Protein AF-B2A788-F1 (afdb_monomer)

InterPro domains:
  IPR018392 LysM domain [PF01476] (15-59)
  IPR018392 LysM domain [PS51782] (13-58)
  IPR018392 LysM domain [SM00257] (14-59)
  IPR018392 LysM domain [cd00118] (15-58)
  IPR036779 LysM domain superfamily [G3DSA:3.10.350.10] (5-67)
  IPR036779 LysM domain superfamily [SSF54106] (14-59)

pLDDT: mean 85.01, std 13.35, range [47.38, 97.62]

Mean predicted aligned error: 11.86 Å

Foldseek 3Di:
DAQEDPDWPPQWDKDFDAPPDFLVVVCVVQVHDSVVQCVRPVSDVDNRDHDGGHIGGHHHCVPDQKEKEKEAEAFDPDPLRDWDKKWKFKAFADDPPDDDPRTFFDIDIDDPRMDIDIPPVRGDPVDDDQAQDAQGMKMWMFHDDDPIPPGDTDIDGGGHHHGPYYHYHYHYDDDDDDDDPPPPDD

Radius of gyration: 25.72 Å; Cα contacts (8 Å, |Δi|>4): 340; chains: 1; bounding box: 48×33×102 Å

Sequence (186 aa):
MSRKPYRCPRNSLRYTVQETDTIYDIAKHYDISLHELKKANRHIEDLEVICPGDVLCIPREIEPRRAKVIIALNIGTNKFGYTGKWEAALYKGAIPAEE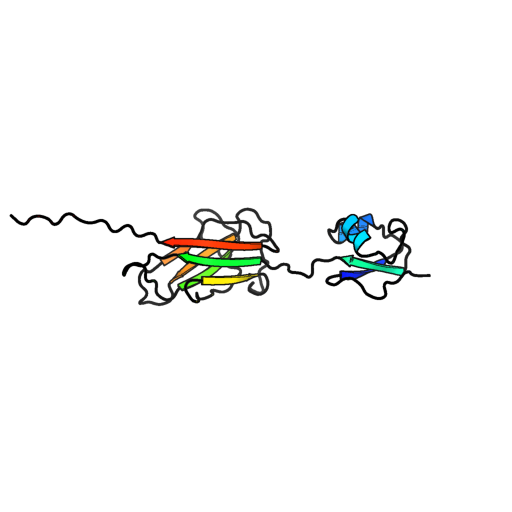TEGRFTEWKQADKNIVTFELPEEVRKSFEVPFSIPEDTYVRIRTLGNDVFPVFDLVTEPFTLVRNKKIIVPINFISKATILPLANKN

Solvent-accessible surface area (backbone atoms only — not comparable to full-atom values): 11141 Å² total; per-residue (Å²): 133,64,53,67,63,95,70,64,61,86,48,45,46,83,44,67,40,48,92,84,66,45,64,63,58,52,25,59,74,66,75,44,55,67,68,59,40,54,70,50,32,71,85,44,93,55,64,89,68,74,54,61,58,20,44,43,31,40,66,40,83,72,66,51,83,26,28,38,41,35,39,37,60,47,54,47,95,52,97,82,35,55,68,53,56,34,31,37,32,42,29,41,70,54,46,95,97,57,92,65,89,35,61,35,32,63,78,38,67,46,57,95,52,30,34,77,45,55,37,60,81,53,43,38,93,94,49,77,81,68,64,74,36,79,43,24,32,30,43,41,38,31,53,56,70,93,88,39,54,71,76,53,78,49,71,53,74,53,38,58,41,48,68,76,34,79,45,76,50,78,42,78,54,82,82,78,84,80,83,73,78,80,78,78,83,126

Organism: Natranaerobius thermophilus (strain ATCC BAA-1301 / DSM 18059 / JW/NM-WN-LF) (NCBI:txid457570)

Structure (mmCIF, N/CA/C/O backbone):
data_AF-B2A788-F1
#
_entry.id   AF-B2A788-F1
#
loop_
_atom_site.group_PDB
_atom_site.id
_atom_site.type_symbol
_atom_site.label_atom_id
_atom_site.label_alt_id
_atom_site.label_comp_id
_atom_site.label_asym_id
_atom_site.label_entity_id
_atom_site.label_seq_id
_atom_site.pdbx_PDB_ins_code
_atom_site.Cartn_x
_atom_site.Cartn_y
_atom_site.Cartn_z
_atom_site.occupancy
_atom_site.B_iso_or_equiv
_atom_site.auth_seq_id
_atom_site.auth_comp_id
_atom_site.auth_asym_id
_atom_site.auth_atom_id
_atom_site.pdbx_PDB_model_num
ATOM 1 N N . MET A 1 1 ? 17.044 -5.644 -40.559 1.00 64.75 1 MET A N 1
ATOM 2 C CA . MET A 1 1 ? 15.815 -6.353 -40.123 1.00 64.75 1 MET A CA 1
ATOM 3 C C . MET A 1 1 ? 15.566 -5.994 -38.669 1.00 64.75 1 MET A C 1
ATOM 5 O O . MET A 1 1 ? 16.531 -5.992 -37.921 1.00 64.75 1 MET A O 1
ATOM 9 N N . SER A 1 2 ? 14.332 -5.667 -38.274 1.00 79.31 2 SER A N 1
ATOM 10 C CA . SER A 1 2 ? 14.023 -5.364 -36.868 1.00 79.31 2 SER A CA 1
ATOM 11 C C . SER A 1 2 ? 13.997 -6.637 -36.024 1.00 79.31 2 SER A C 1
ATOM 13 O O . SER A 1 2 ? 13.353 -7.623 -36.391 1.00 79.31 2 SER A O 1
ATOM 15 N N . ARG A 1 3 ? 14.686 -6.613 -34.882 1.00 93.06 3 ARG A N 1
ATOM 16 C CA . ARG A 1 3 ? 14.722 -7.713 -33.916 1.00 93.06 3 ARG A CA 1
ATOM 17 C C . ARG A 1 3 ? 13.491 -7.606 -33.025 1.00 93.06 3 ARG A C 1
ATOM 19 O O . ARG A 1 3 ? 13.285 -6.602 -32.344 1.00 93.06 3 ARG A O 1
ATOM 26 N N . LYS A 1 4 ? 12.635 -8.631 -33.051 1.00 94.25 4 LYS A N 1
ATOM 27 C CA . LYS A 1 4 ? 11.369 -8.645 -32.305 1.00 94.25 4 LYS A CA 1
ATOM 28 C C . LYS A 1 4 ? 11.258 -9.901 -31.435 1.00 94.25 4 LYS A C 1
ATOM 30 O O . LYS A 1 4 ? 11.440 -11.002 -31.950 1.00 94.25 4 LYS A O 1
ATOM 35 N N . PRO A 1 5 ? 10.918 -9.770 -30.141 1.00 92.00 5 PRO A N 1
ATOM 36 C CA . PRO A 1 5 ? 10.751 -10.908 -29.254 1.00 92.00 5 PRO A CA 1
ATOM 37 C C . PRO A 1 5 ? 9.440 -11.624 -29.566 1.00 92.00 5 PRO A C 1
ATOM 39 O O . PRO A 1 5 ? 8.387 -10.988 -29.675 1.00 92.00 5 PRO A O 1
ATOM 42 N N . TYR A 1 6 ? 9.471 -12.957 -29.616 1.00 89.44 6 TYR A N 1
ATOM 43 C CA . TYR A 1 6 ? 8.255 -13.765 -29.756 1.00 89.44 6 TYR A CA 1
ATOM 44 C C . TYR A 1 6 ? 7.261 -13.472 -28.619 1.00 89.44 6 TYR A C 1
ATOM 46 O O . TYR A 1 6 ? 6.084 -13.197 -28.859 1.00 89.44 6 TYR A O 1
ATOM 54 N N . ARG A 1 7 ? 7.751 -13.431 -27.374 1.00 91.62 7 ARG A N 1
ATOM 55 C CA . ARG A 1 7 ? 6.999 -13.029 -26.176 1.00 91.62 7 ARG A CA 1
ATOM 56 C C . ARG A 1 7 ? 7.905 -12.249 -25.235 1.00 91.62 7 ARG A C 1
ATOM 58 O O . ARG A 1 7 ? 9.079 -12.580 -25.113 1.00 91.62 7 ARG A O 1
ATOM 65 N N . CYS A 1 8 ? 7.344 -11.243 -24.571 1.00 92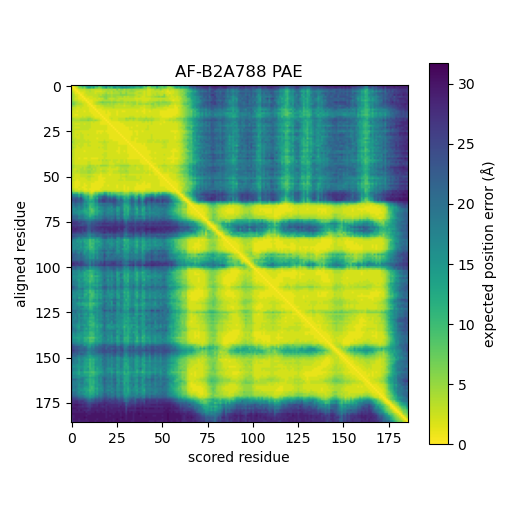.00 8 CYS A N 1
ATOM 66 C CA . CYS A 1 8 ? 8.032 -10.576 -23.472 1.00 92.00 8 CYS A CA 1
ATOM 67 C C . CYS A 1 8 ? 7.799 -11.319 -22.152 1.00 92.00 8 CYS A C 1
ATOM 69 O O . CYS A 1 8 ? 6.781 -12.013 -22.025 1.00 92.00 8 CYS A O 1
ATOM 71 N N . PRO A 1 9 ? 8.707 -11.171 -21.170 1.00 89.75 9 PRO A N 1
ATOM 72 C CA . PRO A 1 9 ? 8.451 -11.597 -19.801 1.00 89.75 9 PRO A CA 1
ATOM 73 C C . PRO A 1 9 ? 7.117 -11.049 -19.276 1.00 89.75 9 PRO A C 1
ATOM 75 O O . PRO A 1 9 ? 6.607 -10.031 -19.757 1.00 89.75 9 PRO A O 1
ATOM 78 N N . ARG A 1 10 ? 6.537 -11.726 -18.275 1.00 82.88 10 ARG A N 1
ATOM 79 C CA . ARG A 1 10 ? 5.378 -11.176 -17.557 1.00 82.88 10 ARG A CA 1
ATOM 80 C C . ARG A 1 10 ? 5.751 -9.804 -17.005 1.00 82.88 10 ARG A C 1
ATOM 82 O O . ARG A 1 10 ? 6.888 -9.600 -16.592 1.00 82.88 10 ARG A O 1
ATOM 89 N N . ASN A 1 11 ? 4.785 -8.892 -16.990 1.00 82.12 11 ASN A N 1
ATOM 90 C CA . ASN A 1 11 ? 4.989 -7.534 -16.494 1.00 82.12 11 ASN A CA 1
ATOM 91 C C . ASN A 1 11 ? 6.063 -6.784 -17.297 1.00 82.12 11 ASN A C 1
ATOM 93 O O . ASN A 1 11 ? 7.060 -6.294 -16.786 1.00 82.12 11 ASN A O 1
ATOM 97 N N . SER A 1 12 ? 5.891 -6.736 -18.614 1.00 89.75 12 SER A N 1
ATOM 98 C CA . SER A 1 12 ? 6.753 -5.950 -19.494 1.00 89.75 12 SER A CA 1
ATOM 99 C C . SER A 1 12 ? 5.917 -5.188 -20.510 1.00 89.75 12 SER A C 1
ATOM 101 O O . SER A 1 12 ? 4.885 -5.676 -20.975 1.00 89.75 12 SER A O 1
ATOM 103 N N . LEU A 1 13 ? 6.364 -3.983 -20.846 1.00 90.94 13 LEU A N 1
ATOM 104 C CA . LEU A 1 13 ? 5.846 -3.196 -21.957 1.00 90.94 13 LEU A CA 1
ATOM 105 C C . LEU A 1 13 ? 6.681 -3.497 -23.205 1.00 90.94 13 LEU A C 1
ATOM 107 O O . LEU A 1 13 ? 7.893 -3.676 -23.116 1.00 90.94 13 LEU A O 1
ATOM 111 N N . ARG A 1 14 ? 6.042 -3.536 -24.375 1.00 94.50 14 ARG A N 1
ATOM 112 C CA . ARG A 1 14 ? 6.760 -3.532 -25.651 1.00 94.50 14 ARG A CA 1
ATOM 113 C C . ARG A 1 14 ? 7.043 -2.096 -26.062 1.00 94.50 14 ARG A C 1
ATOM 115 O O . ARG A 1 14 ? 6.105 -1.326 -26.241 1.00 94.50 14 ARG A O 1
ATOM 122 N N . TYR A 1 15 ? 8.313 -1.773 -26.238 1.00 95.19 15 TYR A N 1
ATOM 123 C CA . TYR A 1 15 ? 8.768 -0.481 -26.726 1.00 95.19 15 TYR A CA 1
ATOM 124 C C . TYR A 1 15 ? 9.443 -0.659 -28.083 1.00 95.19 15 TYR A C 1
ATOM 126 O O . TYR A 1 15 ? 10.231 -1.586 -28.250 1.00 95.19 15 TYR A O 1
ATOM 134 N N . THR A 1 16 ? 9.108 0.192 -29.052 1.00 96.50 16 THR A N 1
ATOM 135 C CA . THR A 1 16 ? 9.760 0.176 -30.368 1.00 96.50 16 THR A CA 1
ATOM 136 C C . THR A 1 16 ? 10.793 1.287 -30.400 1.00 96.50 16 THR A C 1
ATOM 138 O O . THR A 1 16 ? 10.429 2.445 -30.224 1.00 96.50 16 THR A O 1
ATOM 141 N N . VAL A 1 17 ? 12.051 0.915 -30.618 1.00 96.12 17 VAL A N 1
ATOM 142 C CA . VAL A 1 17 ? 13.198 1.829 -30.643 1.00 96.12 17 VAL A CA 1
ATOM 143 C C . VAL A 1 17 ? 13.035 2.853 -31.768 1.00 96.12 17 VAL A C 1
ATOM 145 O O . VAL A 1 17 ? 12.707 2.485 -32.900 1.00 96.12 17 VAL A O 1
ATOM 148 N N . GLN A 1 18 ? 13.268 4.123 -31.452 1.00 95.75 18 GLN A N 1
ATOM 149 C CA . GLN A 1 18 ? 13.245 5.263 -32.368 1.00 95.75 18 GLN A CA 1
ATOM 150 C C . GLN A 1 18 ? 14.664 5.694 -32.775 1.00 95.75 18 GLN A C 1
ATOM 152 O O . GLN A 1 18 ? 15.653 5.221 -32.224 1.00 95.75 18 GLN A O 1
ATOM 157 N N . GLU A 1 19 ? 14.773 6.589 -33.763 1.00 92.69 19 GLU A N 1
ATOM 158 C CA . GLU A 1 19 ? 16.049 7.000 -34.384 1.00 92.69 19 GLU A CA 1
ATOM 159 C C . GLU A 1 19 ? 17.064 7.637 -33.427 1.00 92.69 19 GLU A C 1
ATOM 161 O O . GLU A 1 19 ? 18.263 7.580 -33.687 1.00 92.69 19 GLU A O 1
ATOM 166 N N . THR A 1 20 ? 16.609 8.199 -32.310 1.00 92.44 20 THR A N 1
ATOM 167 C CA . THR A 1 20 ? 17.456 8.906 -31.338 1.00 92.44 20 THR A CA 1
ATOM 168 C C . THR A 1 20 ? 17.573 8.187 -30.001 1.00 92.44 20 THR A C 1
ATOM 170 O O . THR A 1 20 ? 18.138 8.734 -29.058 1.00 92.44 20 THR A O 1
ATOM 173 N N . ASP A 1 21 ? 17.002 6.992 -29.887 1.00 94.25 21 ASP A N 1
ATOM 174 C CA . ASP A 1 21 ? 16.988 6.278 -28.623 1.00 94.25 21 ASP A CA 1
ATOM 175 C C . ASP A 1 21 ? 18.351 5.668 -28.313 1.00 94.25 21 ASP A C 1
ATOM 177 O O . ASP A 1 21 ? 18.961 4.991 -29.142 1.00 94.25 21 ASP A O 1
ATOM 181 N N . THR A 1 22 ? 18.777 5.812 -27.062 1.00 94.31 22 THR A N 1
ATOM 182 C CA . THR A 1 22 ? 19.850 5.000 -26.493 1.00 94.31 22 THR A CA 1
ATOM 183 C C . THR A 1 22 ? 19.280 4.056 -25.445 1.00 94.31 22 THR A C 1
ATOM 185 O O . THR A 1 22 ? 18.258 4.329 -24.809 1.00 94.31 22 THR A O 1
ATOM 188 N N . ILE A 1 23 ? 19.962 2.934 -25.211 1.00 92.88 23 ILE A N 1
ATOM 189 C CA . ILE A 1 23 ? 19.538 1.995 -24.169 1.00 92.88 23 ILE A CA 1
ATOM 190 C C . ILE A 1 23 ? 19.563 2.636 -22.773 1.00 92.88 23 ILE A C 1
ATOM 192 O O . ILE A 1 23 ? 18.758 2.282 -21.912 1.00 92.88 23 ILE A O 1
ATOM 196 N N . TYR A 1 24 ? 20.458 3.607 -22.567 1.00 93.44 24 TYR A N 1
ATOM 197 C CA . TYR A 1 24 ? 20.575 4.365 -21.328 1.00 93.44 24 TYR A CA 1
ATOM 198 C C . TYR A 1 24 ? 19.383 5.303 -21.126 1.00 93.44 24 TYR A C 1
ATOM 200 O O . TYR A 1 24 ? 18.788 5.302 -20.049 1.00 93.44 24 TYR A O 1
ATOM 208 N N . ASP A 1 25 ? 18.990 6.048 -22.161 1.00 93.50 25 ASP A N 1
ATOM 209 C CA . ASP A 1 25 ? 17.857 6.973 -22.081 1.00 93.50 25 ASP A CA 1
ATOM 210 C C . ASP A 1 25 ? 16.541 6.225 -21.889 1.00 93.50 25 ASP A C 1
ATOM 212 O O . ASP A 1 25 ? 15.720 6.631 -21.070 1.00 93.50 25 ASP A O 1
ATOM 216 N N . ILE A 1 26 ? 16.375 5.080 -22.557 1.00 93.06 26 ILE A N 1
ATOM 217 C CA . ILE A 1 26 ? 15.231 4.189 -22.345 1.00 93.06 26 ILE A CA 1
ATOM 218 C C . ILE A 1 26 ? 15.218 3.682 -20.897 1.00 93.06 26 ILE A C 1
ATOM 220 O O . ILE A 1 26 ? 14.204 3.804 -20.213 1.00 93.06 26 ILE A O 1
ATOM 224 N N . ALA A 1 27 ? 16.331 3.133 -20.401 1.00 90.94 27 ALA A N 1
ATOM 225 C CA . ALA A 1 27 ? 16.405 2.615 -19.035 1.00 90.94 27 ALA A CA 1
ATOM 226 C C . ALA A 1 27 ? 16.080 3.697 -17.992 1.00 90.94 27 ALA A C 1
ATOM 228 O O . ALA A 1 27 ? 15.290 3.466 -17.079 1.00 90.94 27 ALA A O 1
ATOM 229 N N . LYS A 1 28 ? 16.618 4.905 -18.185 1.00 86.81 28 LYS A N 1
ATOM 230 C CA . LYS A 1 28 ? 16.353 6.070 -17.339 1.00 86.81 28 LYS A CA 1
ATOM 231 C C . LYS A 1 28 ? 14.901 6.537 -17.426 1.00 86.81 28 LYS A C 1
ATOM 233 O O . LYS A 1 28 ? 14.301 6.832 -16.399 1.00 86.81 28 LYS A O 1
ATOM 238 N N . HIS A 1 29 ? 14.328 6.601 -18.627 1.00 87.81 29 HIS A N 1
ATOM 239 C CA . HIS A 1 29 ? 12.943 7.024 -18.836 1.00 87.81 29 HIS A CA 1
ATOM 240 C C . HIS A 1 29 ? 11.948 6.110 -18.112 1.00 87.81 29 HIS A C 1
ATOM 242 O O . HIS A 1 29 ? 10.952 6.583 -17.569 1.00 87.81 29 HIS A O 1
ATOM 248 N N . TYR A 1 30 ? 12.231 4.807 -18.085 1.00 87.25 30 TYR A N 1
ATOM 249 C CA . TYR A 1 30 ? 11.383 3.808 -17.437 1.00 87.25 30 TYR A CA 1
ATOM 250 C C . TYR A 1 30 ? 11.789 3.473 -15.993 1.00 87.25 30 TYR A C 1
ATOM 252 O O . TYR A 1 30 ? 11.171 2.586 -15.409 1.00 87.25 30 TYR A O 1
ATOM 260 N N . ASP A 1 31 ? 12.772 4.180 -15.421 1.00 84.44 31 ASP A N 1
ATOM 261 C CA . ASP A 1 31 ? 13.306 3.959 -14.067 1.00 84.44 31 ASP A CA 1
ATOM 262 C C . ASP A 1 31 ? 13.686 2.489 -13.797 1.00 84.44 31 ASP A C 1
ATOM 264 O O . ASP A 1 31 ? 13.288 1.877 -12.807 1.00 84.44 31 ASP A O 1
ATOM 268 N N . ILE A 1 32 ? 14.435 1.890 -14.728 1.00 87.38 32 ILE A N 1
ATOM 269 C CA . ILE A 1 32 ? 14.922 0.508 -14.634 1.00 87.38 32 ILE A CA 1
ATOM 270 C C . ILE A 1 32 ? 16.437 0.444 -14.767 1.00 87.38 32 ILE A C 1
ATOM 272 O O . ILE A 1 32 ? 17.065 1.238 -15.469 1.00 87.38 32 ILE A O 1
ATOM 276 N N . SER A 1 33 ? 17.049 -0.557 -14.137 1.00 88.69 33 SER A N 1
ATOM 277 C CA . SER A 1 33 ? 18.484 -0.771 -14.299 1.00 88.69 33 SER A CA 1
ATOM 278 C C . SER A 1 33 ? 18.815 -1.361 -15.678 1.00 88.69 33 SER A C 1
ATOM 280 O O . SER A 1 33 ? 18.076 -2.181 -16.233 1.00 88.69 33 SER A O 1
ATOM 282 N N . LEU A 1 34 ? 19.996 -1.025 -16.216 1.00 90.69 34 LEU A N 1
ATOM 283 C CA . LEU A 1 34 ? 20.509 -1.659 -17.441 1.00 90.69 34 LEU A CA 1
ATOM 284 C C . LEU A 1 34 ? 20.621 -3.182 -17.296 1.00 90.69 34 LEU A C 1
ATOM 286 O O . LEU A 1 34 ? 20.430 -3.913 -18.265 1.00 90.69 34 LEU A O 1
ATOM 290 N N . HIS A 1 35 ? 20.911 -3.671 -16.089 1.00 89.69 35 HIS A N 1
ATOM 291 C CA . HIS A 1 35 ? 20.982 -5.101 -15.809 1.00 89.69 35 HIS A CA 1
ATOM 292 C C . HIS A 1 35 ? 19.623 -5.790 -16.009 1.00 89.69 35 HIS A C 1
ATOM 294 O O . HIS A 1 35 ? 19.543 -6.823 -16.679 1.00 89.69 35 HIS A O 1
ATOM 300 N N . GLU A 1 36 ? 18.546 -5.212 -15.476 1.00 89.12 36 GLU A N 1
ATOM 301 C CA . GLU A 1 36 ? 17.185 -5.732 -15.648 1.00 89.12 36 GLU A CA 1
ATOM 302 C C . GLU A 1 36 ? 16.731 -5.659 -17.101 1.00 89.12 36 GLU A C 1
ATOM 304 O O . GLU A 1 36 ? 16.169 -6.626 -17.625 1.00 89.12 36 GLU A O 1
ATOM 309 N N . LEU A 1 37 ? 17.046 -4.553 -17.777 1.00 92.50 37 LEU A N 1
ATOM 310 C CA . LEU A 1 37 ? 16.727 -4.375 -19.185 1.00 92.50 37 LEU A CA 1
ATOM 311 C C . LEU A 1 37 ? 17.452 -5.416 -20.059 1.00 92.50 37 LEU A C 1
ATOM 313 O O . LEU A 1 37 ? 16.806 -6.091 -20.861 1.00 92.50 37 LEU A O 1
ATOM 317 N N . LYS A 1 38 ? 18.755 -5.653 -19.841 1.00 92.50 38 LYS A N 1
ATOM 318 C CA . LYS A 1 38 ? 19.528 -6.723 -20.509 1.00 92.50 38 LYS A CA 1
ATOM 319 C C . LYS A 1 38 ? 18.949 -8.110 -20.231 1.00 92.50 38 LYS A C 1
ATOM 321 O O . LYS A 1 38 ? 18.762 -8.907 -21.149 1.00 92.50 38 LYS A O 1
ATOM 326 N N . LYS A 1 39 ? 18.582 -8.398 -18.980 1.00 91.38 39 LYS A N 1
ATOM 327 C CA . LYS A 1 39 ? 17.991 -9.688 -18.590 1.00 91.38 39 LYS A CA 1
ATOM 328 C C . LYS A 1 39 ? 16.663 -9.974 -19.298 1.00 91.38 39 LYS A C 1
ATOM 330 O O . LYS A 1 39 ? 16.383 -11.138 -19.588 1.00 91.38 39 LYS A O 1
ATOM 335 N N . ALA A 1 40 ? 15.859 -8.950 -19.563 1.00 92.44 40 ALA A N 1
ATOM 336 C CA . ALA A 1 40 ? 14.557 -9.089 -20.210 1.00 92.44 40 ALA A CA 1
ATOM 337 C C . ALA A 1 40 ? 14.616 -9.176 -21.739 1.00 92.44 40 ALA A C 1
ATOM 339 O O . ALA A 1 40 ? 13.673 -9.675 -22.353 1.00 92.44 40 ALA A O 1
ATOM 340 N N . ASN A 1 41 ? 15.723 -8.741 -22.345 1.00 94.75 41 ASN A N 1
ATOM 341 C CA . ASN A 1 41 ? 15.895 -8.643 -23.794 1.00 94.75 41 ASN A CA 1
ATOM 3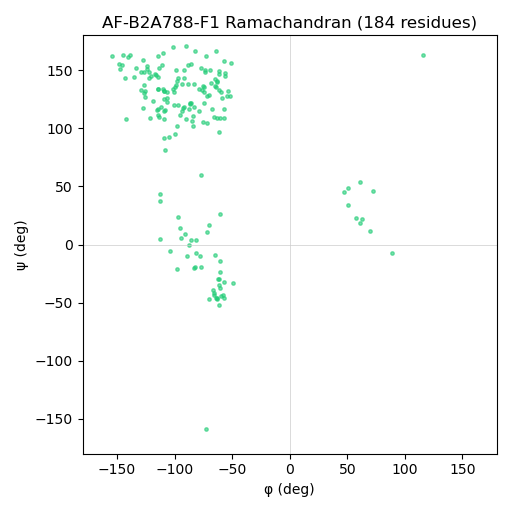42 C C . ASN A 1 41 ? 16.934 -9.630 -24.344 1.00 94.75 41 ASN A C 1
ATOM 344 O O . ASN A 1 41 ? 17.728 -9.283 -25.208 1.00 94.75 41 ASN A O 1
ATOM 348 N N . ARG A 1 42 ? 16.914 -10.888 -23.882 1.00 93.31 42 ARG A N 1
ATOM 349 C CA . ARG A 1 42 ? 17.864 -11.939 -24.318 1.00 93.31 42 ARG A CA 1
ATOM 350 C C . ARG A 1 42 ? 17.759 -12.334 -25.796 1.00 93.31 42 ARG A C 1
ATOM 352 O O . ARG A 1 42 ? 18.578 -13.109 -26.273 1.00 93.31 42 ARG A O 1
ATOM 359 N N . HIS A 1 43 ? 16.737 -11.860 -26.510 1.00 92.88 43 HIS A N 1
ATOM 360 C CA . HIS A 1 43 ? 16.602 -12.037 -27.960 1.00 92.88 43 HIS A CA 1
ATOM 361 C C . HIS A 1 43 ? 17.495 -11.083 -28.764 1.00 92.88 43 HIS A C 1
ATOM 363 O O . HIS A 1 43 ? 17.602 -11.245 -29.976 1.00 92.88 43 HIS A O 1
ATOM 369 N N . ILE A 1 44 ? 18.107 -10.093 -28.110 1.00 92.81 44 ILE A N 1
ATOM 370 C CA . ILE A 1 44 ? 19.120 -9.214 -28.685 1.00 92.81 44 ILE A CA 1
ATOM 371 C C . ILE A 1 44 ? 20.444 -9.537 -27.988 1.00 92.81 44 ILE A C 1
ATOM 373 O O . ILE A 1 44 ? 20.550 -9.410 -26.772 1.00 92.81 44 ILE A O 1
ATOM 377 N N . GLU A 1 45 ? 21.427 -9.994 -28.764 1.00 88.38 45 GLU A N 1
ATOM 378 C CA . GLU A 1 45 ? 22.728 -10.452 -28.258 1.00 88.38 45 GLU A CA 1
ATOM 379 C C . GLU A 1 45 ? 23.520 -9.326 -27.583 1.00 88.38 45 GLU A C 1
ATOM 381 O O . GLU A 1 45 ? 23.989 -9.491 -26.458 1.00 88.38 45 GLU A O 1
ATOM 386 N N . ASP A 1 46 ? 23.580 -8.161 -28.232 1.00 90.75 46 ASP A N 1
ATOM 387 C CA . ASP A 1 46 ? 24.167 -6.948 -27.675 1.00 90.75 46 ASP A CA 1
ATOM 388 C C . ASP A 1 46 ? 23.133 -5.817 -27.635 1.00 90.75 46 ASP A C 1
ATOM 390 O O . ASP A 1 46 ? 22.717 -5.279 -28.664 1.00 90.75 46 ASP A O 1
ATOM 394 N N . LEU A 1 47 ? 22.695 -5.482 -26.419 1.00 90.56 47 LEU A N 1
ATOM 395 C CA . LEU A 1 47 ? 21.693 -4.449 -26.164 1.00 90.56 47 LEU A CA 1
ATOM 396 C C . LEU A 1 47 ? 22.274 -3.028 -26.160 1.00 90.56 47 LEU A C 1
ATOM 398 O O . LEU A 1 47 ? 21.513 -2.070 -26.069 1.00 90.56 47 LEU A O 1
ATOM 402 N N . GLU A 1 48 ? 23.598 -2.877 -26.228 1.00 89.00 48 GLU A N 1
ATOM 403 C CA . GLU A 1 48 ? 24.238 -1.568 -26.413 1.00 89.00 48 GLU A CA 1
ATOM 404 C C . GLU A 1 48 ? 24.146 -1.111 -27.873 1.00 89.00 48 GLU A C 1
ATOM 406 O O . GLU A 1 48 ? 24.182 0.085 -28.153 1.00 89.00 48 GLU A O 1
ATOM 411 N N . VAL A 1 49 ? 23.905 -2.052 -28.791 1.00 90.69 49 VAL A N 1
ATOM 412 C CA . VAL A 1 49 ? 23.678 -1.796 -30.214 1.00 90.69 49 VAL A CA 1
ATOM 413 C C . VAL A 1 49 ? 22.208 -2.046 -30.545 1.00 90.69 49 VAL A C 1
ATOM 415 O O . VAL A 1 49 ? 21.841 -3.110 -31.049 1.00 90.69 49 VAL A O 1
ATOM 418 N N . ILE A 1 50 ? 21.344 -1.069 -30.263 1.00 93.19 50 ILE A N 1
ATOM 419 C CA . ILE A 1 50 ? 19.933 -1.068 -30.688 1.00 93.19 50 ILE A CA 1
ATOM 420 C C . ILE A 1 50 ? 19.759 -0.348 -32.028 1.00 93.19 50 ILE A C 1
ATOM 422 O O . ILE A 1 50 ? 20.513 0.563 -32.359 1.00 93.19 50 ILE A O 1
ATOM 426 N N . CYS A 1 51 ? 18.769 -0.764 -32.816 1.00 93.88 51 CYS A N 1
ATOM 427 C CA . CYS A 1 51 ? 18.452 -0.157 -34.105 1.00 93.88 51 CYS A CA 1
ATOM 428 C C . CYS A 1 51 ? 16.998 0.330 -34.132 1.00 93.88 51 CYS A C 1
ATOM 430 O O . CYS A 1 51 ? 16.126 -0.319 -33.544 1.00 93.88 51 CYS A O 1
ATOM 432 N N . PRO A 1 52 ? 16.696 1.412 -34.870 1.00 95.38 52 PRO A N 1
ATOM 433 C CA . PRO A 1 52 ? 15.323 1.865 -35.051 1.00 95.38 52 PRO A CA 1
ATOM 434 C C . PRO A 1 52 ? 14.421 0.744 -35.581 1.00 95.38 52 PRO A C 1
ATOM 436 O O . PRO A 1 52 ? 14.767 0.016 -36.516 1.00 95.38 52 PRO A O 1
ATOM 439 N N . GLY A 1 53 ? 13.258 0.584 -34.951 1.00 94.69 53 GLY A N 1
ATOM 440 C CA . GLY A 1 53 ? 12.300 -0.479 -35.244 1.00 94.69 53 GLY A CA 1
ATOM 441 C C . GLY A 1 53 ? 12.506 -1.786 -34.469 1.00 94.69 53 GLY A C 1
ATOM 442 O O . GLY A 1 53 ? 11.638 -2.663 -34.556 1.00 94.69 53 GLY A O 1
ATOM 443 N N . ASP A 1 54 ? 13.595 -1.941 -33.709 1.00 95.94 54 ASP A N 1
ATOM 444 C CA . ASP A 1 54 ? 13.723 -3.038 -32.745 1.00 95.94 54 ASP A CA 1
ATOM 445 C C . ASP A 1 54 ? 12.634 -2.952 -31.680 1.00 95.94 54 ASP A C 1
ATOM 447 O O . ASP A 1 54 ? 12.213 -1.867 -31.281 1.00 95.94 54 ASP A O 1
ATOM 451 N N . VAL A 1 55 ? 12.183 -4.109 -31.197 1.00 96.62 55 VAL A N 1
ATOM 452 C CA . VAL A 1 55 ? 11.205 -4.173 -30.112 1.00 96.62 55 VAL A CA 1
ATOM 453 C C . VAL A 1 55 ? 11.894 -4.653 -28.845 1.00 96.62 55 VAL A C 1
ATOM 455 O O . VAL A 1 55 ? 12.344 -5.799 -28.757 1.00 96.62 55 VAL A O 1
ATOM 458 N N . LEU A 1 56 ? 11.922 -3.779 -27.846 1.00 95.88 56 LEU A N 1
ATOM 459 C CA . LEU A 1 56 ? 12.394 -4.080 -26.507 1.00 95.88 56 LEU A CA 1
ATOM 460 C C . LEU A 1 56 ? 11.221 -4.497 -25.618 1.00 95.88 56 LEU A C 1
ATOM 462 O O . LEU A 1 56 ? 10.141 -3.906 -25.638 1.00 95.88 56 LEU A O 1
ATOM 466 N N . CYS A 1 57 ? 11.450 -5.523 -24.813 1.00 95.62 57 CYS A N 1
ATOM 467 C CA . CYS A 1 57 ? 10.670 -5.831 -23.632 1.00 95.62 57 CYS A CA 1
ATOM 468 C C . CYS A 1 57 ? 11.219 -4.989 -22.488 1.00 95.62 57 CYS A C 1
ATOM 470 O O . CYS A 1 57 ? 12.265 -5.308 -21.932 1.00 95.62 57 CYS A O 1
ATOM 472 N N . ILE A 1 58 ? 10.529 -3.910 -22.152 1.00 93.81 58 ILE A N 1
ATOM 473 C CA . ILE A 1 58 ? 10.863 -3.065 -21.012 1.00 93.81 58 ILE A CA 1
ATOM 474 C C . ILE A 1 58 ? 10.219 -3.706 -19.786 1.00 93.81 58 ILE A C 1
ATOM 476 O O . ILE A 1 58 ? 8.981 -3.713 -19.714 1.00 93.81 58 ILE A O 1
ATOM 480 N N . PRO A 1 59 ? 10.994 -4.280 -18.844 1.00 88.94 59 PRO A N 1
ATOM 481 C CA . PRO A 1 59 ? 10.443 -4.677 -17.561 1.00 88.94 59 PRO A CA 1
ATOM 482 C C . PRO A 1 59 ? 9.774 -3.464 -16.961 1.00 88.94 59 PRO A C 1
ATOM 484 O O . PRO A 1 59 ? 10.364 -2.396 -16.873 1.00 88.94 59 PRO A O 1
ATOM 487 N N . ARG A 1 60 ? 8.524 -3.623 -16.572 1.00 78.62 60 ARG A N 1
ATOM 488 C CA . ARG A 1 60 ? 7.897 -2.660 -15.689 1.00 78.62 60 ARG A CA 1
ATOM 489 C C . ARG A 1 60 ? 7.306 -3.484 -14.576 1.00 78.62 60 ARG A C 1
ATOM 491 O O . ARG A 1 60 ? 6.634 -4.478 -14.845 1.00 78.62 60 ARG A O 1
ATOM 498 N N . GLU A 1 61 ? 7.512 -3.094 -13.334 1.00 63.16 61 GLU A N 1
ATOM 499 C CA . GLU A 1 61 ? 6.682 -3.647 -12.278 1.00 63.16 61 GLU A CA 1
ATOM 500 C C . GLU A 1 61 ? 5.218 -3.256 -12.569 1.00 63.16 61 GLU A C 1
ATOM 502 O O . GLU A 1 61 ? 4.774 -2.139 -12.314 1.00 63.16 61 GLU A O 1
ATOM 507 N N . ILE A 1 62 ? 4.462 -4.165 -13.196 1.00 57.22 62 ILE A N 1
ATOM 508 C CA . ILE A 1 62 ? 2.988 -4.170 -13.143 1.00 57.22 62 ILE A CA 1
ATOM 509 C C . ILE A 1 62 ? 2.514 -4.973 -11.914 1.00 57.22 62 ILE A C 1
ATOM 511 O O . ILE A 1 62 ? 1.320 -5.063 -11.650 1.00 57.22 62 ILE A O 1
ATOM 515 N N . GLU A 1 63 ? 3.443 -5.528 -11.133 1.00 53.44 63 GLU A N 1
ATOM 516 C CA . GLU A 1 63 ? 3.222 -6.175 -9.831 1.00 53.44 63 GLU A CA 1
ATOM 517 C C . GLU A 1 63 ? 3.562 -5.160 -8.742 1.00 53.44 63 GLU A C 1
ATOM 519 O O . GLU A 1 63 ? 4.394 -4.285 -8.953 1.00 53.44 63 GLU A O 1
ATOM 524 N N . PRO A 1 64 ? 2.762 -5.068 -7.690 1.00 49.78 64 PRO A N 1
ATOM 525 C CA . PRO A 1 64 ? 1.860 -3.956 -7.754 1.00 49.78 64 PRO A CA 1
ATOM 526 C C . PRO A 1 64 ? 2.470 -2.686 -7.163 1.00 49.78 64 PRO A C 1
ATOM 528 O O . PRO A 1 64 ? 3.172 -2.707 -6.160 1.00 49.78 64 PRO A O 1
ATOM 531 N N . ARG A 1 65 ? 1.980 -1.530 -7.617 1.00 60.91 65 ARG A N 1
ATOM 532 C CA . ARG A 1 65 ? 1.967 -0.296 -6.806 1.00 60.91 65 ARG A CA 1
ATOM 533 C C . ARG A 1 65 ? 1.138 -0.456 -5.517 1.00 60.91 65 ARG A C 1
ATOM 535 O O . ARG A 1 65 ? 0.571 0.524 -5.050 1.00 60.91 65 ARG A O 1
ATOM 542 N N . ARG A 1 66 ? 0.993 -1.675 -4.993 1.00 80.12 66 ARG A N 1
ATOM 543 C CA . ARG A 1 66 ? 0.170 -2.017 -3.858 1.00 80.12 66 ARG A CA 1
ATOM 544 C C . ARG A 1 66 ? 1.009 -2.068 -2.604 1.00 80.12 66 ARG A C 1
ATOM 546 O O . ARG A 1 66 ? 2.160 -2.499 -2.596 1.00 80.12 66 ARG A O 1
ATOM 553 N N . ALA A 1 67 ? 0.391 -1.617 -1.535 1.00 89.94 67 ALA A N 1
ATOM 554 C CA . ALA A 1 67 ? 0.834 -1.881 -0.186 1.00 89.94 67 ALA A CA 1
ATOM 555 C C . ALA A 1 67 ? -0.347 -2.465 0.564 1.00 89.94 67 ALA A C 1
ATOM 557 O O . ALA A 1 67 ? -1.503 -2.139 0.277 1.00 89.94 67 ALA A O 1
ATOM 558 N N . LYS A 1 68 ? -0.034 -3.333 1.520 1.00 94.75 68 LYS A N 1
ATOM 559 C CA . LYS A 1 68 ? -1.034 -3.913 2.402 1.00 94.75 68 LYS A CA 1
ATOM 560 C C . LYS A 1 68 ? -0.845 -3.325 3.785 1.00 94.75 68 LYS A C 1
ATOM 562 O O . LYS A 1 68 ? 0.137 -3.653 4.447 1.00 94.75 68 LYS A O 1
ATOM 567 N N . VAL A 1 69 ? -1.762 -2.462 4.206 1.00 96.81 69 VAL A N 1
ATOM 568 C CA . VAL A 1 69 ? -1.751 -1.897 5.560 1.00 96.81 69 VAL A CA 1
ATOM 569 C C . VAL A 1 69 ? -2.713 -2.708 6.409 1.00 96.81 69 VAL A C 1
ATOM 571 O O . VAL A 1 69 ? -3.892 -2.810 6.082 1.00 96.81 69 VAL A O 1
ATOM 574 N N . ILE A 1 70 ? -2.204 -3.320 7.471 1.00 97.00 70 ILE A N 1
ATOM 575 C CA . ILE A 1 70 ? -2.982 -4.139 8.397 1.00 97.00 70 ILE A CA 1
ATOM 576 C C . ILE A 1 70 ? -2.995 -3.442 9.747 1.00 97.00 70 ILE A C 1
ATOM 578 O O . ILE A 1 70 ? -1.971 -3.379 10.423 1.00 97.00 70 ILE A O 1
ATOM 582 N N . ILE A 1 71 ? -4.160 -2.947 10.138 1.00 96.31 71 ILE A N 1
ATOM 583 C CA . ILE A 1 71 ? -4.406 -2.355 11.442 1.00 96.31 71 ILE A CA 1
ATOM 584 C C . ILE A 1 71 ? -4.947 -3.466 12.330 1.00 96.31 71 ILE A C 1
ATOM 586 O O . ILE A 1 71 ? -6.020 -4.006 12.057 1.00 96.31 71 ILE A O 1
ATOM 590 N N . ALA A 1 72 ? -4.192 -3.826 13.361 1.00 91.94 72 ALA A N 1
ATOM 591 C CA . ALA A 1 72 ? -4.564 -4.880 14.295 1.00 91.94 72 ALA A CA 1
ATOM 592 C C . ALA A 1 72 ? -4.803 -4.268 15.670 1.00 91.94 72 ALA A C 1
ATOM 594 O O . ALA A 1 72 ? -3.882 -3.715 16.274 1.00 91.94 72 ALA A O 1
ATOM 595 N N . LEU A 1 73 ? -6.037 -4.373 16.157 1.00 88.38 73 LEU A N 1
ATOM 596 C CA . LEU A 1 73 ? -6.386 -3.905 17.486 1.00 88.38 73 LEU A CA 1
ATOM 597 C C . LEU A 1 73 ? -6.189 -5.033 18.499 1.00 88.38 73 LEU A C 1
ATOM 599 O O . LEU A 1 73 ? -6.953 -5.997 18.548 1.00 88.38 73 LEU A O 1
ATOM 603 N N . ASN A 1 74 ? -5.152 -4.893 19.315 1.00 85.62 74 ASN A N 1
ATOM 604 C CA . ASN A 1 74 ? -4.800 -5.822 20.371 1.00 85.62 74 ASN A CA 1
ATOM 605 C C . ASN A 1 74 ? -5.402 -5.331 21.687 1.00 85.62 74 ASN A C 1
ATOM 607 O O . ASN A 1 74 ? -4.978 -4.320 22.256 1.00 85.62 74 ASN A O 1
ATOM 611 N N . ILE A 1 75 ? -6.386 -6.075 22.180 1.00 75.69 75 ILE A N 1
ATOM 612 C CA . ILE A 1 75 ? -7.064 -5.795 23.444 1.00 75.69 75 ILE A CA 1
ATOM 613 C C . ILE A 1 75 ? -6.872 -6.996 24.373 1.00 75.69 75 ILE A C 1
ATOM 615 O O . ILE A 1 75 ? -6.791 -8.137 23.916 1.00 75.69 75 ILE A O 1
ATOM 619 N N . GLY A 1 76 ? -6.736 -6.738 25.676 1.00 64.19 76 GLY A N 1
ATOM 620 C CA . GLY A 1 76 ? -6.558 -7.782 26.687 1.00 64.19 76 GLY A CA 1
ATOM 621 C C . GLY A 1 76 ? -7.692 -8.819 26.701 1.00 64.19 76 GLY A C 1
ATOM 622 O O . GLY A 1 76 ? -8.811 -8.557 26.286 1.00 64.19 76 GLY A O 1
ATOM 623 N N . THR A 1 77 ? -7.422 -10.012 27.229 1.00 55.59 77 THR A N 1
ATOM 624 C CA . THR A 1 77 ? -8.370 -11.146 27.251 1.00 55.59 77 THR A CA 1
ATOM 625 C C . THR A 1 77 ? -9.412 -11.086 28.380 1.00 55.59 77 THR A C 1
ATOM 627 O O . THR A 1 77 ? -10.180 -12.028 28.568 1.00 55.59 77 THR A O 1
ATOM 630 N N . ASN A 1 78 ? -9.435 -10.011 29.175 1.00 57.47 78 ASN A N 1
ATOM 631 C CA . ASN A 1 78 ? -10.319 -9.873 30.336 1.00 57.47 78 ASN A CA 1
ATOM 632 C C . ASN A 1 78 ? -11.672 -9.229 29.963 1.00 57.47 78 ASN A C 1
ATOM 634 O O . ASN A 1 78 ? -11.857 -8.722 28.862 1.00 57.47 78 ASN A O 1
ATOM 638 N N . LYS A 1 79 ? -12.637 -9.212 30.898 1.00 53.97 79 LYS A N 1
ATOM 639 C CA . LYS A 1 79 ? -13.969 -8.596 30.693 1.00 53.97 79 LYS A CA 1
ATOM 640 C C . LYS A 1 79 ? -13.927 -7.085 30.378 1.00 53.97 79 LYS A C 1
ATOM 642 O O . LYS A 1 79 ? -14.929 -6.551 29.924 1.00 53.97 79 LYS A O 1
ATOM 647 N N . PHE A 1 80 ? -12.790 -6.418 30.597 1.00 56.12 80 PHE A N 1
ATOM 648 C CA . PHE A 1 80 ? -12.539 -5.021 30.212 1.00 56.12 80 PHE A CA 1
ATOM 649 C C . PHE A 1 80 ? -11.953 -4.877 28.799 1.00 56.12 80 PHE A C 1
ATOM 651 O O . PHE A 1 80 ? -11.861 -3.765 28.291 1.00 56.12 80 PHE A O 1
ATOM 658 N N . GLY A 1 81 ? -11.548 -5.979 28.168 1.00 56.34 81 GLY A N 1
ATOM 659 C CA . GLY A 1 81 ? -10.892 -6.003 26.867 1.00 56.34 81 GLY A CA 1
ATOM 660 C C . GLY A 1 81 ? -11.816 -6.290 25.684 1.00 56.34 81 GLY A C 1
ATOM 661 O O . GLY A 1 81 ? -11.368 -6.756 24.640 1.00 56.34 81 GLY A O 1
ATOM 662 N N . TYR A 1 82 ? -13.109 -6.013 25.838 1.00 63.25 82 TYR A N 1
ATOM 663 C CA . TYR A 1 82 ? -14.036 -5.975 24.715 1.00 63.25 82 TYR A CA 1
ATOM 664 C C . TYR A 1 82 ? -14.055 -4.574 24.106 1.00 63.25 82 TYR A C 1
ATOM 666 O O . TYR A 1 82 ? -14.091 -3.575 24.819 1.00 63.25 82 TYR A O 1
ATOM 674 N N . THR A 1 83 ? -14.071 -4.511 22.778 1.00 68.94 83 THR A N 1
ATOM 675 C CA . THR A 1 83 ? -14.494 -3.320 22.044 1.00 68.94 83 THR A CA 1
ATOM 676 C C . THR A 1 83 ? -15.726 -3.673 21.228 1.00 68.94 83 THR A C 1
ATOM 678 O O . THR A 1 83 ? -15.875 -4.814 20.778 1.00 68.94 83 THR A O 1
ATOM 681 N N . GLY A 1 84 ? -16.630 -2.710 21.061 1.00 77.56 84 GLY A N 1
ATOM 682 C CA . GLY A 1 84 ? -17.705 -2.840 20.087 1.00 77.56 84 GLY A CA 1
ATOM 683 C C . GLY A 1 84 ? -17.186 -2.705 18.655 1.00 77.56 84 GLY A C 1
ATOM 684 O O . GLY A 1 84 ? -16.010 -2.903 18.355 1.00 77.56 84 GLY A O 1
ATOM 685 N N . LYS A 1 85 ? -18.085 -2.367 17.732 1.00 89.69 85 LYS A N 1
ATOM 686 C CA . LYS A 1 85 ? -17.689 -2.123 16.343 1.00 89.69 85 LYS A CA 1
ATOM 687 C C . LYS A 1 85 ? -16.751 -0.918 16.285 1.00 89.69 85 LYS A C 1
ATOM 689 O O . LYS A 1 85 ? -16.989 0.087 16.950 1.00 89.69 85 LYS A O 1
ATOM 694 N N . TRP A 1 86 ? -15.721 -1.011 15.459 1.00 92.44 86 TRP A N 1
ATOM 695 C CA . TRP A 1 86 ? -14.796 0.081 15.182 1.00 92.44 86 TRP A CA 1
ATOM 696 C C . TRP A 1 86 ? -14.352 0.028 13.722 1.00 92.44 86 TRP A C 1
ATOM 698 O O . TRP A 1 86 ? -14.522 -0.987 13.040 1.00 92.44 86 TRP A O 1
ATOM 708 N N . GLU A 1 87 ? -13.808 1.134 13.240 1.00 96.06 87 GLU A N 1
ATOM 709 C CA . GLU A 1 87 ? -13.327 1.294 11.874 1.00 96.06 87 GLU A CA 1
ATOM 710 C C . GLU A 1 87 ? -12.027 2.089 11.828 1.00 96.06 87 GLU A C 1
ATOM 712 O O . GLU A 1 87 ? -11.677 2.794 12.777 1.00 96.06 87 GLU A O 1
ATOM 717 N N . ALA A 1 88 ? -11.318 1.971 10.707 1.00 97.25 88 ALA A N 1
ATOM 718 C CA . ALA A 1 88 ? -10.109 2.733 10.428 1.00 97.25 88 ALA A CA 1
ATOM 719 C C . ALA A 1 88 ? -10.199 3.447 9.080 1.00 97.25 88 ALA A C 1
ATOM 721 O O . ALA A 1 88 ? -10.953 3.030 8.198 1.00 97.25 88 ALA A O 1
ATOM 722 N N . ALA A 1 89 ? -9.390 4.487 8.914 1.00 97.19 89 ALA A N 1
ATOM 723 C CA . ALA A 1 89 ? -9.088 5.108 7.632 1.00 97.19 89 ALA A CA 1
ATOM 724 C C . ALA A 1 89 ? -7.637 5.609 7.618 1.00 97.19 89 ALA A C 1
ATOM 726 O O . ALA A 1 89 ? -7.061 5.902 8.670 1.00 97.19 89 ALA A O 1
ATOM 727 N N . LEU A 1 90 ? -7.050 5.706 6.423 1.00 96.50 90 LEU A N 1
ATOM 728 C CA . LEU A 1 90 ? -5.701 6.228 6.221 1.00 96.50 90 LEU A CA 1
ATOM 729 C C . LEU A 1 90 ? -5.737 7.697 5.800 1.00 96.50 90 LEU A C 1
ATOM 731 O O . LEU A 1 90 ? -6.576 8.119 4.994 1.00 96.50 90 LEU A O 1
ATOM 735 N N . TYR A 1 91 ? -4.794 8.454 6.347 1.00 95.19 91 TYR A N 1
ATOM 736 C CA . TYR A 1 91 ? -4.645 9.887 6.148 1.00 95.19 91 TYR A CA 1
ATOM 737 C C . TYR A 1 91 ? -3.209 10.221 5.737 1.00 95.19 91 TYR A C 1
ATOM 739 O O . TYR A 1 91 ? -2.277 9.523 6.136 1.00 95.19 91 TYR A O 1
ATOM 747 N N . LYS A 1 92 ? -3.052 11.270 4.924 1.00 92.69 92 LYS A N 1
ATOM 748 C CA . LYS A 1 92 ? -1.769 11.855 4.504 1.00 92.69 92 LYS A CA 1
ATOM 749 C C . LYS A 1 92 ? -1.561 13.228 5.146 1.00 92.69 92 LYS A C 1
ATOM 751 O O . LYS A 1 92 ? -2.541 13.835 5.580 1.00 92.69 92 LYS A O 1
ATOM 756 N N . GLY A 1 93 ? -0.341 13.757 5.119 1.00 88.50 93 GLY A N 1
ATOM 757 C CA . GLY A 1 93 ? -0.028 15.046 5.734 1.00 88.50 93 GLY A CA 1
ATOM 758 C C . GLY A 1 93 ? -0.024 14.956 7.254 1.00 88.50 93 GLY A C 1
ATOM 759 O O . GLY A 1 93 ? -0.666 15.768 7.917 1.00 88.50 93 GLY A O 1
ATOM 760 N N . ALA A 1 94 ? 0.621 13.927 7.806 1.00 80.44 94 ALA A N 1
ATOM 761 C CA . ALA A 1 94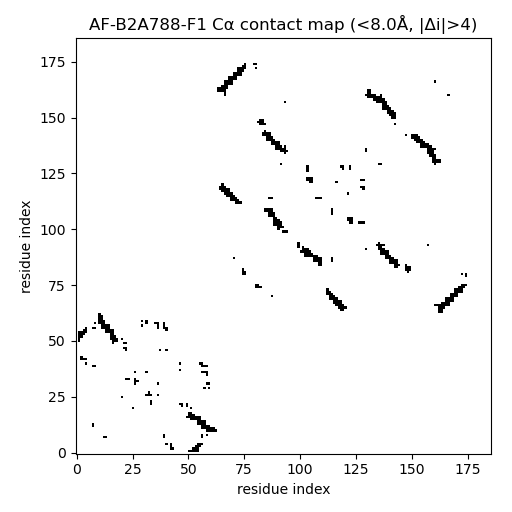 ? 0.768 13.792 9.246 1.00 80.44 94 ALA A CA 1
ATOM 762 C C . ALA A 1 94 ? 1.598 14.956 9.803 1.00 80.44 94 ALA A C 1
ATOM 764 O O . ALA A 1 94 ? 2.808 15.031 9.597 1.00 80.44 94 ALA A O 1
ATOM 765 N N . ILE A 1 95 ? 0.949 15.858 10.532 1.00 79.31 95 ILE A N 1
ATOM 766 C CA . ILE A 1 95 ? 1.624 16.905 11.293 1.00 79.31 95 ILE A CA 1
ATOM 767 C C . ILE A 1 95 ? 1.259 16.682 12.761 1.00 79.31 95 ILE A C 1
ATOM 769 O O . ILE A 1 95 ? 0.069 16.603 13.087 1.00 79.31 95 ILE A O 1
ATOM 773 N N . PRO A 1 96 ? 2.246 16.527 13.662 1.00 71.50 96 PRO A N 1
ATOM 774 C CA . PRO A 1 96 ? 1.968 16.360 15.079 1.00 71.50 96 PRO A CA 1
ATOM 775 C C . PRO A 1 96 ? 1.038 17.462 15.601 1.00 71.50 96 PRO A C 1
ATOM 777 O O . PRO A 1 96 ? 1.324 18.644 15.438 1.00 71.50 96 PRO A O 1
ATOM 780 N N . ALA A 1 97 ? -0.049 17.052 16.260 1.00 69.44 97 ALA A N 1
ATOM 781 C CA . ALA A 1 97 ? -1.074 17.918 16.852 1.00 69.44 97 ALA A CA 1
ATOM 782 C C . ALA A 1 97 ? -1.995 18.689 15.879 1.00 69.44 97 ALA A C 1
ATOM 784 O O . ALA A 1 97 ? -2.772 19.522 16.343 1.00 69.44 97 ALA A O 1
ATOM 785 N N . GLU A 1 98 ? -1.992 18.381 14.577 1.00 72.94 98 GLU A N 1
ATOM 786 C CA . GLU A 1 98 ? -2.951 18.948 13.617 1.00 72.94 98 GLU A CA 1
ATOM 787 C C . GLU A 1 98 ? -3.966 17.901 13.130 1.00 72.94 98 GLU A C 1
ATOM 789 O O . GLU A 1 98 ? -3.608 16.795 12.722 1.00 72.94 98 GLU A O 1
ATOM 794 N N . GLU A 1 99 ? -5.257 18.252 13.134 1.00 64.06 99 GLU A N 1
ATOM 795 C CA . GLU A 1 99 ? -6.277 17.473 12.427 1.00 64.06 99 GLU A CA 1
ATOM 796 C C . GLU A 1 99 ? -6.327 17.919 10.963 1.00 64.06 99 GLU A C 1
ATOM 798 O O . GLU A 1 99 ? -6.839 18.991 10.647 1.00 64.06 99 GLU A O 1
ATOM 803 N N . THR A 1 100 ? -5.802 17.100 10.052 1.00 67.25 100 THR A N 1
ATOM 804 C CA . THR A 1 100 ? -5.794 17.423 8.619 1.00 67.25 100 THR A CA 1
ATOM 805 C C . THR A 1 100 ? -6.933 16.723 7.866 1.00 67.25 100 THR A C 1
ATOM 807 O O . THR A 1 100 ? -7.358 15.612 8.198 1.00 67.25 100 THR A O 1
ATOM 810 N N . GLU A 1 101 ? -7.428 17.344 6.787 1.00 77.56 101 GLU A N 1
ATOM 811 C CA . GLU A 1 101 ? -8.447 16.771 5.881 1.00 77.56 101 GLU A CA 1
ATOM 812 C C . GLU A 1 101 ? -7.900 15.632 4.987 1.00 77.56 101 GLU A C 1
ATOM 814 O O . GLU A 1 101 ? -8.561 15.172 4.052 1.00 77.56 101 GLU A O 1
ATOM 819 N N . GLY A 1 102 ? -6.688 15.139 5.264 1.00 88.19 102 GLY A N 1
ATOM 820 C CA . GLY A 1 102 ? -5.892 14.262 4.404 1.00 88.19 102 GLY A CA 1
ATOM 821 C C . GLY A 1 102 ? -6.401 12.829 4.218 1.00 88.19 102 GLY A C 1
ATOM 822 O O . GLY A 1 102 ? -5.628 11.976 3.784 1.00 88.19 102 GLY A O 1
ATOM 823 N N . ARG A 1 103 ? -7.667 12.517 4.524 1.00 94.31 103 ARG A N 1
ATOM 824 C CA . ARG A 1 103 ? -8.208 11.151 4.432 1.00 94.31 103 ARG A CA 1
ATOM 825 C C . ARG A 1 103 ? -8.244 10.662 2.986 1.00 94.31 103 ARG A C 1
ATOM 827 O O . ARG A 1 103 ? -9.099 11.094 2.210 1.00 94.31 103 ARG A O 1
ATOM 834 N N . PHE A 1 104 ? -7.394 9.703 2.632 1.00 95.12 104 PHE A N 1
ATOM 835 C CA . PHE A 1 104 ? -7.298 9.199 1.259 1.00 95.12 104 PHE A CA 1
ATOM 836 C C . PHE A 1 104 ? -7.959 7.832 1.038 1.00 95.12 104 PHE A C 1
ATOM 838 O O . PHE A 1 104 ? -8.085 7.414 -0.109 1.00 95.12 104 PHE A O 1
ATOM 845 N N . THR A 1 105 ? -8.453 7.166 2.086 1.00 96.81 105 THR A N 1
ATOM 846 C CA . THR A 1 105 ? -9.319 5.974 1.984 1.00 96.81 105 THR A CA 1
ATOM 847 C C . THR A 1 105 ? -10.719 6.264 2.519 1.00 96.81 105 THR A C 1
ATOM 849 O O . THR A 1 105 ? -10.934 7.228 3.258 1.00 96.81 105 THR A O 1
ATOM 852 N N . GLU A 1 106 ? -11.696 5.431 2.174 1.00 96.94 106 GLU A N 1
ATOM 853 C CA . GLU A 1 106 ? -12.945 5.417 2.940 1.00 96.94 106 GLU A CA 1
ATOM 854 C C . GLU A 1 106 ? -12.733 4.768 4.313 1.00 96.94 106 GLU A C 1
ATOM 856 O O . GLU A 1 106 ? -11.730 4.083 4.553 1.00 96.94 106 GLU A O 1
ATOM 861 N N . TRP A 1 107 ? -13.671 5.017 5.227 1.00 97.12 107 TRP A N 1
ATOM 862 C CA . TRP A 1 107 ? -13.723 4.281 6.482 1.00 97.12 107 TRP A CA 1
ATOM 863 C C . TRP A 1 107 ? -14.016 2.809 6.207 1.00 97.12 107 TRP A C 1
ATOM 865 O O . TRP A 1 107 ? -14.894 2.473 5.408 1.00 97.12 107 TRP A O 1
ATOM 875 N N . LYS A 1 108 ? -13.279 1.930 6.882 1.00 97.38 108 LYS A N 1
ATOM 876 C CA . LYS A 1 108 ? -13.430 0.484 6.758 1.00 97.38 108 LYS A CA 1
ATOM 877 C C . LYS A 1 108 ? -13.605 -0.130 8.136 1.00 97.38 108 LYS A C 1
ATOM 879 O O . LYS A 1 108 ? -12.715 -0.038 8.983 1.00 97.38 108 LYS A O 1
ATOM 884 N N . GLN A 1 109 ? -14.763 -0.750 8.350 1.00 95.56 109 GLN A N 1
ATOM 885 C CA . GLN A 1 109 ? -15.078 -1.446 9.592 1.00 95.56 109 GLN A CA 1
ATOM 886 C C . GLN A 1 109 ? -14.158 -2.656 9.783 1.00 95.56 109 GLN A C 1
ATOM 888 O O . GLN A 1 109 ? -13.830 -3.366 8.830 1.00 95.56 109 GLN A O 1
ATOM 893 N N . ALA A 1 110 ? -13.758 -2.891 11.028 1.00 93.62 110 ALA A N 1
ATOM 894 C CA . ALA A 1 110 ? -12.950 -4.036 11.400 1.00 93.62 110 ALA A CA 1
ATOM 895 C C . ALA A 1 110 ? -13.717 -5.358 11.270 1.00 93.62 110 ALA A C 1
ATOM 897 O O . ALA A 1 110 ? -14.872 -5.471 11.692 1.00 93.62 110 ALA A O 1
ATOM 898 N N . ASP A 1 111 ? -13.023 -6.375 10.763 1.00 91.31 111 ASP A N 1
ATOM 899 C CA . ASP A 1 111 ? -13.415 -7.779 10.847 1.00 91.31 111 ASP A CA 1
ATOM 900 C C . ASP A 1 111 ? -12.459 -8.492 11.807 1.00 91.31 111 ASP A C 1
ATOM 902 O O . ASP A 1 111 ? -11.241 -8.410 11.655 1.00 91.31 111 ASP A O 1
ATOM 906 N N . LYS A 1 112 ? -12.997 -9.157 12.836 1.00 87.19 112 LYS A N 1
ATOM 907 C CA . LYS A 1 112 ? -12.208 -9.860 13.869 1.00 87.19 112 LYS A CA 1
ATOM 908 C C . LYS A 1 112 ? -11.044 -9.020 14.437 1.00 87.19 112 LYS A C 1
ATOM 910 O O . LYS A 1 112 ? -9.932 -9.520 14.585 1.00 87.19 112 LYS A O 1
ATOM 915 N N . ASN A 1 113 ? -11.304 -7.747 14.758 1.00 88.62 113 ASN A N 1
ATOM 916 C CA . ASN A 1 113 ? -10.320 -6.765 15.256 1.00 88.62 113 ASN A CA 1
ATOM 917 C C . ASN A 1 113 ? -9.175 -6.431 14.288 1.00 88.62 113 ASN A C 1
ATOM 919 O O . ASN A 1 113 ? -8.126 -5.935 14.708 1.00 88.62 113 ASN A O 1
ATOM 923 N N . ILE A 1 114 ? -9.379 -6.659 12.993 1.00 92.62 114 ILE A N 1
ATOM 924 C CA . ILE A 1 114 ? -8.424 -6.315 11.950 1.00 92.62 114 ILE A CA 1
ATOM 925 C C . ILE A 1 114 ? -9.118 -5.453 10.895 1.00 92.62 114 ILE A C 1
ATOM 927 O O . ILE A 1 114 ? -10.183 -5.799 10.386 1.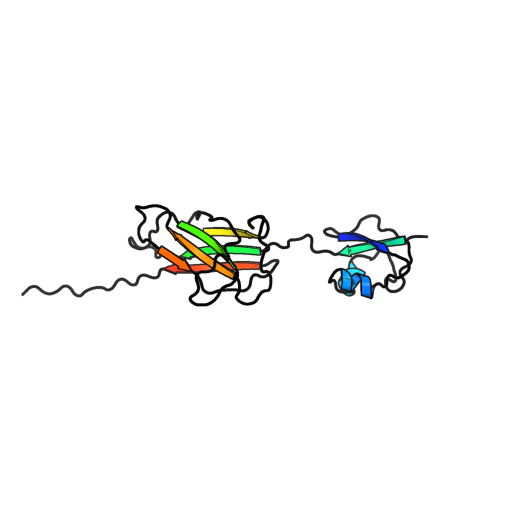00 92.62 114 ILE A O 1
ATOM 931 N N . VAL A 1 115 ? -8.477 -4.350 10.516 1.00 97.19 115 VAL A N 1
ATOM 932 C CA . VAL A 1 115 ? -8.781 -3.627 9.275 1.00 97.19 115 VAL A CA 1
ATOM 933 C C . VAL A 1 115 ? -7.610 -3.821 8.327 1.00 97.19 115 VAL A C 1
ATOM 935 O O . VAL A 1 115 ? -6.450 -3.721 8.718 1.00 97.19 115 VAL A O 1
ATOM 938 N N . THR A 1 116 ? -7.899 -4.133 7.071 1.00 97.62 116 THR A N 1
ATOM 939 C CA . THR A 1 116 ? -6.879 -4.324 6.039 1.00 97.62 116 THR A CA 1
ATOM 940 C C . THR A 1 116 ? -7.184 -3.419 4.861 1.00 97.62 116 THR A C 1
ATOM 942 O O . THR A 1 116 ? -8.287 -3.500 4.332 1.00 97.62 116 THR A O 1
ATOM 945 N N . PHE A 1 117 ? -6.209 -2.621 4.435 1.00 97.38 117 PHE A N 1
ATOM 946 C CA . PHE A 1 117 ? -6.268 -1.835 3.205 1.00 97.38 117 PHE A CA 1
ATOM 947 C C . PHE A 1 117 ? -5.321 -2.404 2.154 1.00 97.38 117 PHE A C 1
ATOM 949 O O . PHE A 1 117 ? -4.142 -2.639 2.436 1.00 97.38 117 PHE A O 1
ATOM 956 N N . GLU A 1 118 ? -5.833 -2.574 0.942 1.00 94.75 118 GLU A N 1
ATOM 957 C CA . GLU A 1 118 ? -5.091 -2.897 -0.269 1.00 94.75 118 GLU A CA 1
ATOM 958 C C . GLU A 1 118 ? -5.004 -1.631 -1.132 1.00 94.75 118 GLU A C 1
ATOM 960 O O . GLU A 1 118 ? -5.892 -1.261 -1.898 1.00 94.75 118 GLU A O 1
ATOM 965 N N . LEU A 1 119 ? -3.916 -0.890 -0.946 1.00 93.25 119 LEU A N 1
ATOM 966 C CA . LEU A 1 119 ? -3.620 0.298 -1.748 1.00 93.25 119 LEU A CA 1
ATOM 967 C C . LEU A 1 119 ? -3.085 -0.151 -3.104 1.00 93.25 119 LEU A C 1
ATOM 969 O O . LEU A 1 119 ? -2.503 -1.220 -3.127 1.00 93.25 119 LEU A O 1
ATOM 973 N N . PRO A 1 120 ? -3.240 0.600 -4.210 1.00 92.06 120 PRO A N 1
ATOM 974 C CA . PRO A 1 120 ? -3.986 1.847 -4.321 1.00 92.06 120 PRO A CA 1
ATOM 975 C C . PRO A 1 120 ? -5.485 1.618 -4.596 1.00 92.06 120 PRO A C 1
ATOM 977 O O . PRO A 1 120 ? -6.207 2.580 -4.815 1.00 92.06 120 PRO A O 1
ATOM 980 N N . GLU A 1 121 ? -5.953 0.366 -4.629 1.00 90.69 121 GLU A N 1
ATOM 981 C CA . GLU A 1 121 ? -7.312 -0.008 -5.056 1.00 90.69 121 GLU A CA 1
ATOM 982 C C . GLU A 1 121 ? -8.392 0.593 -4.146 1.00 90.69 121 GLU A C 1
ATOM 984 O O . GLU A 1 121 ? -9.478 0.930 -4.608 1.00 90.69 121 GLU A O 1
ATOM 989 N N . GLU A 1 122 ? -8.062 0.795 -2.870 1.00 94.31 122 GLU A N 1
ATOM 990 C CA . GLU A 1 122 ? -8.948 1.390 -1.864 1.00 94.31 122 GLU A CA 1
ATOM 991 C C . GLU A 1 122 ? -8.748 2.907 -1.664 1.00 94.31 122 GLU A C 1
ATOM 993 O O . GLU A 1 122 ? -9.236 3.481 -0.686 1.00 94.31 122 GLU A O 1
ATOM 998 N N . VAL A 1 123 ? -8.034 3.579 -2.575 1.00 93.62 123 VAL A N 1
ATOM 999 C CA . VAL A 1 123 ? -7.861 5.039 -2.538 1.00 93.62 123 VAL A CA 1
ATOM 1000 C C . VAL A 1 123 ? -9.044 5.756 -3.175 1.00 93.62 123 VAL A C 1
ATOM 1002 O O . VAL A 1 123 ? -9.555 5.379 -4.229 1.00 93.62 123 VAL A O 1
ATOM 1005 N N . ARG A 1 124 ? -9.478 6.840 -2.530 1.00 94.25 124 ARG A N 1
ATOM 1006 C CA . ARG A 1 124 ? -10.542 7.724 -3.014 1.00 94.25 124 ARG A CA 1
ATOM 1007 C C . ARG A 1 124 ? -10.117 8.373 -4.332 1.00 94.25 124 ARG A C 1
ATOM 1009 O O . ARG A 1 124 ? -8.988 8.823 -4.462 1.00 94.25 124 ARG A O 1
ATOM 1016 N N . LYS A 1 125 ? -11.047 8.503 -5.284 1.00 88.06 125 LYS A N 1
ATOM 1017 C CA . LYS A 1 125 ? -10.772 8.952 -6.669 1.00 88.06 125 LYS A CA 1
ATOM 1018 C C . LYS A 1 125 ? -9.934 10.233 -6.799 1.00 88.06 125 LYS A C 1
ATOM 1020 O O . LYS A 1 125 ? -9.195 10.360 -7.764 1.00 88.06 125 LYS A O 1
ATOM 1025 N N . SER A 1 126 ? -10.065 11.173 -5.863 1.00 87.69 126 SER A N 1
ATOM 1026 C CA . SER A 1 126 ? -9.360 12.465 -5.888 1.00 87.69 126 SER A CA 1
ATOM 1027 C C . SER A 1 126 ? -8.005 12.452 -5.169 1.00 87.69 126 SER A C 1
ATOM 1029 O O . SER A 1 126 ? -7.430 13.512 -4.936 1.00 87.69 126 SER A O 1
ATOM 1031 N N . PHE A 1 127 ? -7.518 11.281 -4.759 1.00 89.12 127 PHE A N 1
ATOM 1032 C CA . PHE A 1 127 ? -6.288 11.130 -3.995 1.00 89.12 127 PHE A CA 1
ATOM 1033 C C . PHE A 1 127 ? -5.308 10.193 -4.695 1.00 89.12 127 PHE A C 1
ATOM 1035 O O . PHE A 1 127 ? -5.682 9.269 -5.412 1.00 89.12 127 PHE A O 1
ATOM 1042 N N . GLU A 1 128 ? -4.031 10.417 -4.409 1.00 87.50 128 GLU A N 1
ATOM 1043 C CA . GLU A 1 128 ? -2.942 9.508 -4.736 1.00 87.50 128 GLU A CA 1
ATOM 1044 C C . GLU A 1 128 ? -2.350 8.946 -3.443 1.00 87.50 128 GLU A C 1
ATOM 1046 O O . GLU A 1 128 ? -2.397 9.595 -2.394 1.00 87.50 128 GLU A O 1
ATOM 1051 N N . VAL A 1 129 ? -1.788 7.736 -3.514 1.00 88.31 129 VAL A N 1
ATOM 1052 C CA . VAL A 1 129 ? -1.090 7.144 -2.368 1.00 88.31 129 VAL A CA 1
ATOM 1053 C C . VAL A 1 129 ? 0.239 7.880 -2.149 1.00 88.31 129 VAL A C 1
ATOM 1055 O O . VAL A 1 129 ? 1.044 7.913 -3.087 1.00 88.31 129 VAL A O 1
ATOM 1058 N N . PRO A 1 130 ? 0.532 8.374 -0.931 1.00 90.50 130 PRO A N 1
ATOM 1059 C CA . PRO A 1 130 ? 1.798 9.033 -0.599 1.00 90.50 130 PRO A CA 1
ATOM 1060 C C . PRO A 1 130 ? 2.939 8.013 -0.405 1.00 90.50 130 PRO A C 1
ATOM 1062 O O . PRO A 1 130 ? 3.523 7.878 0.668 1.00 90.50 130 PRO A O 1
ATOM 1065 N N . PHE A 1 131 ? 3.248 7.230 -1.441 1.00 90.50 131 PHE A N 1
ATOM 1066 C CA . PHE A 1 131 ? 4.347 6.266 -1.378 1.00 90.50 131 PHE A CA 1
ATOM 1067 C C . PHE A 1 131 ? 5.696 6.961 -1.217 1.00 90.50 131 PHE A C 1
ATOM 1069 O O . PHE A 1 131 ? 6.002 7.906 -1.940 1.00 90.50 131 PHE A O 1
ATOM 1076 N N . SER A 1 132 ? 6.527 6.411 -0.334 1.00 88.75 132 SER A N 1
ATOM 1077 C CA . SER A 1 132 ? 7.895 6.853 -0.063 1.00 88.75 132 SER A CA 1
ATOM 1078 C C . SER A 1 132 ? 8.008 8.292 0.451 1.00 88.75 132 SER A C 1
ATOM 1080 O O . SER A 1 132 ? 9.098 8.857 0.402 1.00 88.75 132 SER A O 1
ATOM 1082 N N . ILE A 1 133 ? 6.915 8.874 0.959 1.00 89.75 133 ILE A N 1
ATOM 1083 C CA . ILE A 1 133 ? 6.960 10.151 1.673 1.00 89.75 133 ILE A CA 1
ATOM 1084 C C . ILE A 1 133 ? 7.239 9.849 3.155 1.00 89.75 133 ILE A C 1
ATOM 1086 O O . ILE A 1 133 ? 6.436 9.142 3.775 1.00 89.75 133 ILE A O 1
ATOM 1090 N N . PRO A 1 134 ? 8.377 10.311 3.711 1.00 91.19 134 PRO A N 1
ATOM 1091 C CA . PRO A 1 134 ? 8.760 10.009 5.085 1.00 91.19 134 PRO A CA 1
ATOM 1092 C C . PRO A 1 134 ? 7.711 10.487 6.088 1.00 91.19 134 PRO A C 1
ATOM 1094 O O . PRO A 1 134 ? 7.364 11.663 6.076 1.00 91.19 134 PRO A O 1
ATOM 1097 N N . GLU A 1 135 ? 7.241 9.581 6.948 1.00 91.12 135 GLU A N 1
ATOM 1098 C CA . GLU A 1 135 ? 6.359 9.892 8.086 1.00 91.12 135 GLU A CA 1
ATOM 1099 C C . GLU A 1 135 ? 5.120 10.737 7.726 1.00 91.12 135 GLU A C 1
ATOM 1101 O O . GLU A 1 135 ? 4.652 11.549 8.516 1.00 91.12 135 GLU A O 1
ATOM 1106 N N . ASP A 1 136 ? 4.568 10.542 6.527 1.00 92.12 136 ASP A N 1
ATOM 1107 C CA . ASP A 1 136 ? 3.433 11.331 6.030 1.00 92.12 136 ASP A CA 1
ATOM 1108 C C . ASP A 1 136 ? 2.084 10.625 6.211 1.00 92.12 136 ASP A C 1
ATOM 1110 O O . ASP A 1 136 ? 1.033 11.266 6.205 1.00 92.12 136 ASP A O 1
ATOM 1114 N N . THR A 1 137 ? 2.092 9.296 6.366 1.00 93.94 137 THR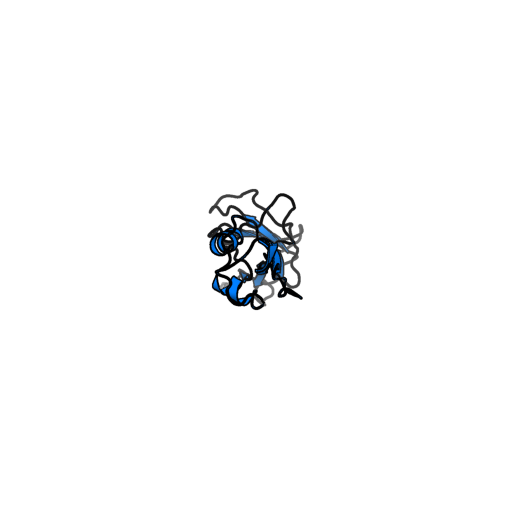 A N 1
ATOM 1115 C CA . THR A 1 137 ? 0.867 8.498 6.488 1.00 93.94 137 THR A CA 1
ATOM 1116 C C . THR A 1 137 ? 0.576 8.159 7.934 1.00 93.94 137 THR A C 1
ATOM 1118 O O . THR A 1 137 ? 1.448 7.673 8.637 1.00 93.94 137 THR A O 1
ATOM 1121 N N . TYR A 1 138 ? -0.673 8.302 8.359 1.00 94.06 138 TYR A N 1
ATOM 1122 C CA . TYR A 1 138 ? -1.128 7.861 9.674 1.00 94.06 138 TYR A CA 1
ATOM 1123 C C . TYR A 1 138 ? -2.503 7.200 9.582 1.00 94.06 138 TYR A C 1
ATOM 1125 O O . TYR A 1 138 ? -3.223 7.320 8.584 1.00 94.06 138 TYR A O 1
ATOM 1133 N N . VAL A 1 139 ? -2.861 6.454 10.624 1.00 95.19 139 VAL A N 1
ATOM 1134 C CA . VAL A 1 139 ? -4.158 5.786 10.734 1.00 95.19 139 VAL A CA 1
ATOM 1135 C C . VAL A 1 139 ? -4.998 6.537 11.754 1.00 95.19 139 VAL A C 1
ATOM 1137 O O . VAL A 1 139 ? -4.539 6.774 12.868 1.00 95.19 139 VAL A O 1
ATOM 1140 N N . ARG A 1 140 ? -6.249 6.849 11.405 1.00 94.00 140 ARG A N 1
ATOM 1141 C CA . ARG A 1 140 ? -7.276 7.216 12.387 1.00 94.00 140 ARG A CA 1
ATOM 1142 C C . ARG A 1 140 ? -8.175 6.012 12.626 1.00 94.00 140 ARG A C 1
ATOM 1144 O O . ARG A 1 140 ? -8.603 5.369 11.665 1.00 94.00 140 ARG A O 1
ATOM 1151 N N . ILE A 1 141 ? -8.460 5.710 13.885 1.00 93.88 141 ILE A N 1
ATOM 1152 C CA . ILE A 1 141 ? -9.400 4.668 14.298 1.00 93.88 141 ILE A CA 1
ATOM 1153 C C . ILE A 1 141 ? -10.496 5.261 15.164 1.00 93.88 141 ILE A C 1
ATOM 1155 O O . ILE A 1 141 ? -10.230 6.128 15.991 1.00 93.88 141 ILE A O 1
ATOM 1159 N N . ARG A 1 142 ? -11.721 4.763 15.016 1.00 92.88 142 ARG A N 1
ATOM 1160 C CA . ARG A 1 142 ? -12.837 5.191 15.861 1.00 92.88 142 ARG A CA 1
ATOM 1161 C C . ARG A 1 142 ? -13.853 4.090 16.096 1.00 92.88 142 ARG A C 1
ATOM 1163 O O . ARG A 1 142 ? -14.000 3.184 15.275 1.00 92.88 142 ARG A O 1
ATOM 1170 N N . THR A 1 143 ? -14.584 4.190 17.196 1.00 92.12 143 THR A N 1
ATOM 1171 C CA . THR A 1 143 ? -15.742 3.331 17.467 1.00 92.12 143 THR A CA 1
ATOM 1172 C C . THR A 1 143 ? -16.950 3.694 16.608 1.00 92.12 143 THR A C 1
ATOM 1174 O O . THR A 1 143 ? -17.156 4.853 16.259 1.00 92.12 143 THR A O 1
ATOM 1177 N N . LEU A 1 144 ? -17.777 2.694 16.299 1.00 89.56 144 LEU A N 1
ATOM 1178 C CA . LEU A 1 144 ? -18.980 2.807 15.477 1.00 89.56 144 LEU A CA 1
ATOM 1179 C C . LEU A 1 144 ? -20.246 2.557 16.297 1.00 89.56 144 LEU A C 1
ATOM 1181 O O . LEU A 1 144 ? -20.564 1.413 16.623 1.00 89.56 144 LEU A O 1
ATOM 1185 N N . GLY A 1 145 ? -21.018 3.615 16.526 1.00 82.06 145 GLY A N 1
ATOM 1186 C CA . GLY A 1 145 ? -22.318 3.557 17.194 1.00 82.06 145 GLY A CA 1
ATOM 1187 C C . GLY A 1 145 ? -22.338 4.315 18.518 1.00 82.06 145 GLY A C 1
ATOM 1188 O O . GLY A 1 145 ? -21.296 4.635 19.082 1.00 82.06 145 GLY A O 1
ATOM 1189 N N . ASN A 1 146 ? -23.549 4.600 18.995 1.00 75.56 146 ASN A N 1
ATOM 1190 C CA . ASN A 1 146 ? -23.772 5.424 20.186 1.00 75.56 146 ASN A CA 1
ATOM 1191 C C . ASN A 1 146 ? -23.649 4.629 21.499 1.00 75.56 146 ASN A C 1
ATOM 1193 O O . ASN A 1 146 ? -23.375 5.219 22.536 1.00 75.56 146 ASN A O 1
ATOM 1197 N N . ASP A 1 147 ? -23.781 3.299 21.434 1.00 76.50 147 ASP A N 1
ATOM 1198 C CA . ASP A 1 147 ? -23.751 2.388 22.589 1.00 76.50 147 ASP A CA 1
ATOM 1199 C C . ASP A 1 147 ? -22.512 1.473 22.569 1.00 76.50 147 ASP A C 1
ATOM 1201 O O . ASP A 1 147 ? -22.580 0.281 22.876 1.00 76.50 147 ASP A O 1
ATOM 1205 N N . VAL A 1 148 ? -21.362 2.005 22.141 1.00 75.44 148 VAL A N 1
ATOM 1206 C CA . VAL A 1 148 ? -20.089 1.268 22.139 1.00 75.44 148 VAL A CA 1
ATOM 1207 C C . VAL A 1 148 ? -19.249 1.671 23.341 1.00 75.44 148 VAL A C 1
ATOM 1209 O O . VAL A 1 148 ? -19.031 2.851 23.587 1.00 75.44 148 VAL A O 1
ATOM 1212 N N . PHE A 1 149 ? -18.731 0.682 24.067 1.00 70.81 149 PHE A N 1
ATOM 1213 C CA . PHE A 1 149 ? -17.775 0.900 25.146 1.00 70.81 149 PHE A CA 1
ATOM 1214 C C . PHE A 1 149 ? -16.518 0.036 24.941 1.00 70.81 149 PHE A C 1
ATOM 1216 O O . PHE A 1 149 ? -16.655 -1.140 24.590 1.00 70.81 149 PHE A O 1
ATOM 1223 N N . PRO A 1 150 ? -15.309 0.582 25.172 1.00 77.19 150 PRO A N 1
ATOM 1224 C CA . PRO A 1 150 ? -15.024 2.008 25.383 1.00 77.19 150 PRO A CA 1
ATOM 1225 C C . PRO A 1 150 ? -15.219 2.814 24.089 1.00 77.19 150 PRO A C 1
ATOM 1227 O O . PRO A 1 150 ? -14.993 2.267 23.015 1.00 77.19 150 PRO A O 1
ATOM 1230 N N . VAL A 1 151 ? -15.599 4.093 24.187 1.00 84.25 151 VAL A N 1
ATOM 1231 C CA . VAL A 1 151 ? -15.597 5.031 23.047 1.00 84.25 151 VAL A CA 1
ATOM 1232 C C . VAL A 1 151 ? -14.172 5.519 22.814 1.00 84.25 151 VAL A C 1
ATOM 1234 O O . VAL A 1 151 ? -13.496 5.917 23.764 1.00 84.25 151 VAL A O 1
ATOM 1237 N N . PHE A 1 152 ? -13.723 5.517 21.562 1.00 88.38 152 PHE A N 1
ATOM 1238 C CA . PHE A 1 152 ? -12.441 6.108 21.190 1.00 88.38 152 PHE A CA 1
ATOM 1239 C C . PHE A 1 152 ? -12.476 6.704 19.782 1.00 88.38 152 PHE A C 1
ATOM 1241 O O . PHE A 1 152 ? -13.190 6.218 18.904 1.00 88.38 152 PHE A O 1
ATOM 1248 N N . ASP A 1 153 ? -11.655 7.731 19.587 1.00 90.75 153 ASP A N 1
ATOM 1249 C CA . ASP A 1 153 ? -11.263 8.300 18.299 1.00 90.75 153 ASP A CA 1
ATOM 1250 C C . ASP A 1 153 ? -9.787 8.692 18.430 1.00 90.75 153 ASP A C 1
ATOM 1252 O O . ASP A 1 153 ? -9.445 9.570 19.223 1.00 90.75 153 ASP A O 1
ATOM 1256 N N . LEU A 1 154 ? -8.901 7.943 17.777 1.00 89.69 154 LEU A N 1
ATOM 1257 C CA . LEU A 1 154 ? -7.455 8.028 17.977 1.00 89.69 154 LEU A CA 1
ATOM 1258 C C . LEU A 1 154 ? -6.732 8.077 16.641 1.00 89.69 154 LEU A C 1
ATOM 1260 O O . LEU A 1 154 ? -7.174 7.485 15.657 1.00 89.69 154 LEU A O 1
ATOM 1264 N N . VAL A 1 155 ? -5.567 8.712 16.649 1.00 90.50 155 VAL A N 1
ATOM 1265 C CA . VAL A 1 155 ? -4.606 8.704 15.547 1.00 90.50 155 VAL A CA 1
ATOM 1266 C C . VAL A 1 155 ? -3.330 7.992 15.977 1.00 90.50 155 VAL A C 1
ATOM 1268 O O . VAL A 1 155 ? -2.933 8.062 17.140 1.00 90.50 155 VAL A O 1
ATOM 1271 N N . THR A 1 156 ? -2.705 7.269 15.055 1.00 91.56 156 THR A N 1
ATOM 1272 C CA . THR A 1 156 ? -1.406 6.634 15.296 1.00 91.56 156 THR A CA 1
ATOM 1273 C C . THR A 1 156 ? -0.272 7.630 15.100 1.00 91.56 156 THR A C 1
ATOM 1275 O O . THR A 1 156 ? -0.454 8.681 14.485 1.00 91.56 156 THR A O 1
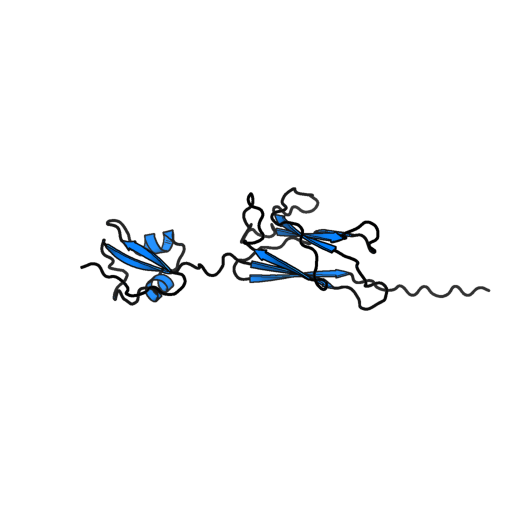ATOM 1278 N N . GLU A 1 157 ? 0.926 7.256 15.546 1.00 90.12 157 GLU A N 1
ATOM 1279 C CA . GLU A 1 157 ? 2.139 7.861 15.002 1.00 90.12 157 GLU A CA 1
ATOM 1280 C C . GLU A 1 157 ? 2.164 7.683 13.474 1.00 90.12 157 GLU A C 1
ATOM 1282 O O . GLU A 1 157 ? 1.605 6.699 12.951 1.00 90.12 157 GLU A O 1
ATOM 1287 N N . PRO A 1 158 ? 2.752 8.648 12.751 1.00 93.12 158 PRO A N 1
ATOM 1288 C CA . PRO A 1 158 ? 2.945 8.498 11.328 1.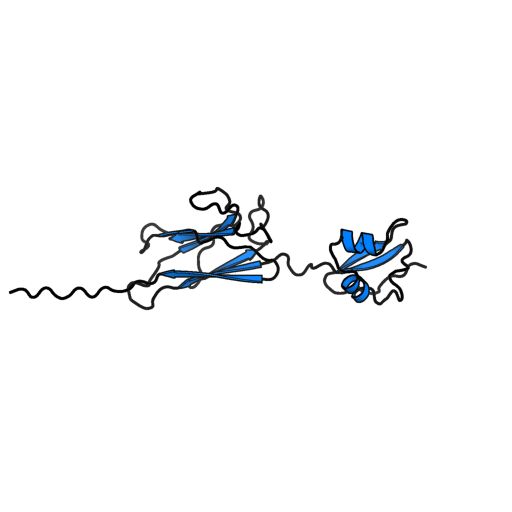00 93.12 158 PRO A CA 1
ATOM 1289 C C . PRO A 1 158 ? 3.891 7.346 10.993 1.00 93.12 158 PRO A C 1
ATOM 1291 O O . PRO A 1 158 ? 4.561 6.776 11.850 1.00 93.12 158 PRO A O 1
ATOM 1294 N N . PHE A 1 159 ? 3.885 6.975 9.721 1.00 94.00 159 PHE A N 1
ATOM 1295 C CA . PHE A 1 159 ? 4.800 6.019 9.134 1.00 94.00 159 PHE A CA 1
ATOM 1296 C C . PHE A 1 159 ? 4.953 6.283 7.637 1.00 94.00 159 PHE A C 1
ATOM 1298 O O . PHE A 1 159 ? 4.122 6.912 6.975 1.00 94.00 159 PHE A O 1
ATOM 1305 N N . THR A 1 160 ? 6.023 5.732 7.077 1.00 92.56 160 THR A N 1
ATOM 1306 C CA . THR A 1 160 ? 6.298 5.789 5.641 1.00 92.56 160 THR A CA 1
ATOM 1307 C C . THR A 1 160 ? 5.611 4.634 4.902 1.00 92.56 160 THR A C 1
ATOM 1309 O O . THR A 1 160 ? 5.892 3.458 5.157 1.00 92.56 160 THR A O 1
ATOM 1312 N N . LEU A 1 161 ? 4.740 4.939 3.933 1.00 92.25 161 LEU A N 1
ATOM 1313 C CA . LEU A 1 161 ? 4.168 3.921 3.045 1.00 92.25 161 LEU A CA 1
ATOM 1314 C C . LEU A 1 161 ? 5.193 3.455 2.012 1.00 92.25 161 LEU A C 1
ATOM 1316 O O . LEU A 1 161 ? 5.659 4.234 1.187 1.00 92.25 161 LEU A O 1
ATOM 1320 N N . VAL A 1 162 ? 5.480 2.156 1.986 1.00 88.19 162 VAL A N 1
ATOM 1321 C CA . VAL A 1 162 ? 6.439 1.564 1.045 1.00 88.19 162 VAL A CA 1
ATOM 1322 C C . VAL A 1 162 ? 5.718 0.614 0.091 1.00 88.19 162 VAL A C 1
ATOM 1324 O O . VAL A 1 162 ? 4.899 -0.208 0.509 1.00 88.19 162 VAL A O 1
ATOM 1327 N N . ARG A 1 163 ? 6.020 0.724 -1.208 1.00 85.44 163 ARG A N 1
ATOM 1328 C CA . ARG A 1 163 ? 5.482 -0.176 -2.242 1.00 85.44 163 ARG A CA 1
ATOM 1329 C C . ARG A 1 163 ? 5.912 -1.618 -1.972 1.00 85.44 163 ARG A C 1
ATOM 1331 O O . ARG A 1 163 ? 6.992 -1.849 -1.433 1.00 85.44 163 ARG A O 1
ATOM 1338 N N . ASN A 1 164 ? 5.083 -2.588 -2.359 1.00 82.69 164 ASN A N 1
ATOM 1339 C CA . ASN A 1 164 ? 5.380 -4.018 -2.216 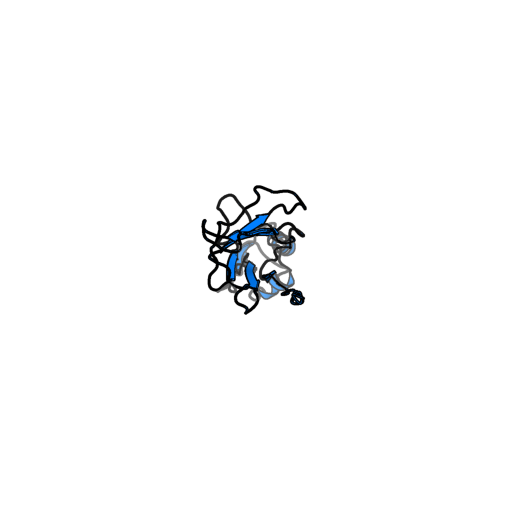1.00 82.69 164 ASN A CA 1
ATOM 1340 C C . ASN A 1 164 ? 5.674 -4.456 -0.769 1.00 82.69 164 ASN A C 1
ATOM 1342 O O . ASN A 1 164 ? 6.326 -5.476 -0.531 1.00 82.69 164 ASN A O 1
ATOM 1346 N N . LYS A 1 165 ? 5.197 -3.697 0.225 1.00 87.12 165 LYS A N 1
ATOM 1347 C CA . LYS A 1 165 ? 5.346 -4.030 1.641 1.00 87.12 165 LYS A CA 1
ATOM 1348 C C . LYS A 1 165 ? 3.997 -4.273 2.297 1.00 87.12 165 LYS A C 1
ATOM 1350 O O . LYS A 1 165 ? 2.983 -3.640 1.996 1.00 87.12 165 LYS A O 1
ATOM 1355 N N . LYS A 1 166 ? 4.029 -5.212 3.239 1.00 92.44 166 LYS A N 1
ATOM 1356 C CA . LYS A 1 166 ? 3.001 -5.381 4.256 1.00 92.44 166 LYS A CA 1
ATOM 1357 C C . LYS A 1 166 ? 3.425 -4.569 5.473 1.00 92.44 166 LYS A C 1
ATOM 1359 O O . LYS A 1 166 ? 4.469 -4.847 6.055 1.00 92.44 166 LYS A O 1
ATOM 1364 N N . ILE A 1 167 ? 2.610 -3.593 5.836 1.00 93.88 167 ILE A N 1
ATOM 1365 C CA . ILE A 1 167 ? 2.805 -2.747 7.008 1.00 93.88 167 ILE A CA 1
ATOM 1366 C C . ILE A 1 167 ? 1.780 -3.186 8.041 1.00 93.88 167 ILE A C 1
ATOM 1368 O O . ILE A 1 167 ? 0.592 -3.287 7.740 1.00 93.88 167 ILE A O 1
ATOM 1372 N N . ILE A 1 168 ? 2.253 -3.503 9.240 1.00 94.69 168 ILE A N 1
ATOM 1373 C CA . ILE A 1 168 ? 1.395 -3.858 10.365 1.00 94.69 168 ILE A CA 1
ATOM 1374 C C . ILE A 1 168 ? 1.424 -2.678 11.324 1.00 94.69 168 ILE A C 1
ATOM 1376 O O . ILE A 1 168 ? 2.495 -2.301 11.789 1.00 94.69 168 ILE A O 1
ATOM 1380 N N . VAL A 1 169 ? 0.252 -2.125 11.611 1.00 94.88 169 VAL A N 1
ATOM 1381 C CA . VAL A 1 169 ? 0.056 -1.041 12.572 1.00 94.88 169 VAL A CA 1
ATOM 1382 C C . VAL A 1 169 ? -0.666 -1.634 13.783 1.00 94.88 169 VAL A C 1
ATOM 1384 O O . VAL A 1 169 ? -1.894 -1.770 13.763 1.00 94.88 169 VAL A O 1
ATOM 1387 N N . PRO A 1 170 ? 0.076 -2.098 14.805 1.00 90.62 170 PRO A N 1
ATOM 1388 C CA . PRO A 1 170 ? -0.531 -2.629 16.013 1.00 90.62 170 PRO A CA 1
ATOM 1389 C C . PRO A 1 170 ? -1.052 -1.485 16.884 1.00 90.62 170 PRO A C 1
ATOM 1391 O O . PRO A 1 170 ? -0.336 -0.527 17.165 1.00 90.62 170 PRO A O 1
ATOM 1394 N N . ILE A 1 171 ? -2.282 -1.620 17.366 1.00 88.00 171 ILE A N 1
ATOM 1395 C CA . ILE A 1 171 ? -2.883 -0.700 18.329 1.00 88.00 171 ILE A CA 1
ATOM 1396 C C . ILE A 1 171 ? -3.109 -1.488 19.609 1.00 88.00 171 ILE A C 1
ATOM 1398 O O . ILE A 1 171 ? -3.862 -2.457 19.617 1.00 88.00 171 ILE A O 1
ATOM 1402 N N . ASN A 1 172 ? -2.419 -1.112 20.683 1.00 85.19 172 ASN A N 1
ATOM 1403 C CA . ASN A 1 172 ? -2.435 -1.863 21.934 1.00 85.19 172 ASN A CA 1
ATOM 1404 C C . ASN A 1 172 ? -3.198 -1.087 23.009 1.00 85.19 172 ASN A C 1
ATOM 1406 O O . ASN A 1 172 ? -2.726 -0.053 23.477 1.00 85.19 172 ASN A O 1
ATOM 1410 N N . PHE A 1 173 ? -4.329 -1.626 23.463 1.00 75.50 173 PHE A N 1
ATOM 1411 C CA . PHE A 1 173 ? -5.013 -1.139 24.661 1.00 75.50 173 PHE A CA 1
ATOM 1412 C C . PHE A 1 173 ? -4.668 -2.040 25.846 1.00 75.50 173 PHE A C 1
ATOM 1414 O O . PHE A 1 173 ? -5.280 -3.087 26.066 1.00 75.50 173 PHE A O 1
ATOM 1421 N N . ILE A 1 174 ? -3.657 -1.635 26.617 1.00 64.44 174 ILE A N 1
ATOM 1422 C CA . ILE A 1 174 ? -3.221 -2.359 27.814 1.00 64.44 174 ILE A CA 1
ATOM 1423 C C . ILE A 1 174 ? -3.855 -1.696 29.038 1.00 64.44 174 ILE A C 1
ATOM 1425 O O . ILE A 1 174 ? -3.384 -0.667 29.514 1.00 64.44 174 ILE A O 1
ATOM 1429 N N . SER A 1 175 ? -4.913 -2.306 29.571 1.00 54.56 175 SER A N 1
ATOM 1430 C CA . SER A 1 175 ? -5.428 -1.955 30.897 1.00 54.56 175 SER A CA 1
ATOM 1431 C C . SER A 1 175 ? -4.687 -2.764 31.963 1.00 54.56 175 SER A C 1
ATOM 1433 O O . SER A 1 175 ? -4.703 -3.997 31.937 1.00 54.56 175 SER A O 1
ATOM 1435 N N . LYS A 1 176 ? -4.032 -2.083 32.910 1.00 56.84 176 LYS A N 1
ATOM 1436 C CA . LYS A 1 176 ? -3.564 -2.701 34.157 1.00 56.84 176 LYS A CA 1
ATOM 1437 C C . LYS A 1 176 ? -4.657 -2.516 35.205 1.00 56.84 176 LYS A C 1
ATOM 1439 O O . LYS A 1 176 ? -4.979 -1.388 35.561 1.00 56.84 176 LYS A O 1
ATOM 1444 N N . ALA A 1 177 ? -5.225 -3.615 35.697 1.00 54.31 177 ALA A N 1
ATOM 1445 C CA . ALA A 1 177 ? -6.156 -3.557 36.816 1.00 54.31 177 ALA A CA 1
ATOM 1446 C C . ALA A 1 177 ? -5.399 -3.124 38.082 1.00 54.31 177 ALA A C 1
ATOM 1448 O O . ALA A 1 177 ? -4.508 -3.833 38.548 1.00 54.31 177 ALA A O 1
ATOM 1449 N N . THR A 1 178 ? -5.756 -1.968 38.637 1.00 47.50 178 THR A N 1
ATOM 1450 C CA . THR A 1 178 ? -5.308 -1.560 39.970 1.00 47.50 178 THR A CA 1
ATOM 1451 C C . THR A 1 178 ? -6.154 -2.298 41.001 1.00 47.50 178 THR A C 1
ATOM 1453 O O . THR A 1 178 ? -7.363 -2.083 41.085 1.00 47.50 178 THR A O 1
ATOM 1456 N N . ILE A 1 179 ? -5.532 -3.177 41.786 1.00 55.81 179 ILE A N 1
ATOM 1457 C CA . ILE A 1 179 ? -6.176 -3.785 42.953 1.00 55.81 179 ILE A CA 1
ATOM 1458 C C . ILE A 1 179 ? -6.204 -2.712 44.045 1.00 55.81 179 ILE A C 1
ATOM 1460 O O . ILE A 1 179 ? -5.168 -2.388 44.622 1.00 55.81 179 ILE A O 1
ATOM 1464 N N . LEU A 1 180 ? -7.376 -2.127 44.303 1.00 47.38 180 LEU A N 1
ATOM 1465 C CA . LEU A 1 180 ? -7.561 -1.268 45.470 1.00 47.38 180 LEU A CA 1
ATOM 1466 C C . LEU A 1 180 ? -7.541 -2.153 46.725 1.00 47.38 180 LEU A C 1
ATOM 1468 O O . LEU A 1 180 ? -8.278 -3.144 46.762 1.00 47.38 180 LEU A O 1
ATOM 1472 N N . PRO A 1 181 ? -6.726 -1.841 47.748 1.00 56.47 181 PRO A N 1
ATOM 1473 C CA . PRO A 1 181 ? -6.812 -2.548 49.015 1.00 56.47 181 PRO A CA 1
ATOM 1474 C C . PRO A 1 181 ? -8.223 -2.357 49.577 1.00 56.47 181 PRO A C 1
ATOM 1476 O O . PRO A 1 181 ? -8.746 -1.241 49.600 1.00 56.47 181 PRO A O 1
ATOM 1479 N N . LEU A 1 182 ? -8.859 -3.453 49.997 1.00 56.16 182 LEU A N 1
ATOM 1480 C CA . LEU A 1 182 ? -10.130 -3.390 50.709 1.00 56.16 182 LEU A CA 1
ATOM 1481 C C . LEU A 1 182 ? -9.919 -2.512 51.943 1.00 56.16 182 LEU A C 1
ATOM 1483 O O . LEU A 1 182 ? -9.109 -2.838 52.809 1.00 56.16 182 LEU A O 1
ATOM 1487 N N . ALA A 1 183 ? -10.617 -1.378 52.004 1.00 55.72 183 ALA A N 1
ATOM 1488 C CA . ALA A 1 183 ? -10.667 -0.579 53.214 1.00 55.72 183 ALA A CA 1
ATOM 1489 C C . ALA A 1 183 ? -11.291 -1.452 54.308 1.00 55.72 183 ALA A C 1
ATOM 1491 O O . ALA A 1 183 ? -12.481 -1.771 54.248 1.00 55.72 183 ALA A O 1
ATOM 1492 N N . ASN A 1 184 ? -10.474 -1.874 55.273 1.00 50.75 184 ASN A N 1
ATOM 1493 C CA . ASN A 1 184 ? -10.959 -2.505 56.491 1.00 50.75 184 ASN A CA 1
ATOM 1494 C C . ASN A 1 184 ? -11.922 -1.518 57.156 1.00 50.75 184 ASN A C 1
ATOM 1496 O O . ASN A 1 184 ? -11.509 -0.462 57.635 1.00 50.75 184 ASN A O 1
ATOM 1500 N N . LYS A 1 185 ? -13.216 -1.840 57.128 1.00 48.91 185 LYS A N 1
ATOM 1501 C CA . LYS A 1 185 ? -14.202 -1.171 57.970 1.00 48.91 185 LYS A CA 1
ATOM 1502 C C . LYS A 1 185 ? -13.944 -1.650 59.399 1.00 48.91 185 LYS A C 1
ATOM 1504 O O . LYS A 1 185 ? -14.238 -2.806 59.696 1.00 48.91 185 LYS A O 1
ATOM 1509 N N . ASN A 1 186 ? -13.340 -0.788 60.215 1.00 53.91 186 ASN A N 1
ATOM 1510 C CA . ASN A 1 186 ? -13.377 -0.899 61.674 1.00 53.91 186 ASN A CA 1
ATOM 1511 C C . ASN A 1 186 ? -14.730 -0.409 62.188 1.00 53.91 186 ASN A C 1
ATOM 1513 O O . ASN A 1 186 ? -15.244 0.575 61.605 1.00 53.91 186 ASN A O 1
#

Nearest PDB structures (foldseek):
  5c8q-assembly1_B  TM=8.558E-01  e=1.088E-02  Pyricularia oryzae
  5jce-assembly1_A  TM=8.837E-01  e=8.528E-02  Oryza sativa Japonica Group
  4s3k-assembly1_A  TM=6.339E-01  e=2.338E-02  Priestia megaterium QM B1551
  8rhi-assembly1_A  TM=7.226E-01  e=5.282E-01  Pseudomonas aeruginosa
  3liu-assembly2_B  TM=4.839E-01  e=1.536E-01  Parabacteroides distasonis ATCC 8503

Secondary structure (DSSP, 8-state):
-----SSPPSSEEEEEPPTT--HHHHHHHTT--HHHHHHH-TTSS-TTS--TT-EEEEE---S-S-EEEEEEEEE-SSTT----SEEEEEEE---TT---S-B-B--EE-BTTEEEEEETTTB-TT----BT-TT-EEEEEEE-STT-SS--EEEPPPB-B-TT-EEEEEEEE-PPP--PPP----